Protein AF-A0A383B9K5-F1 (afdb_monomer)

Nearest PDB structures (foldseek):
  9e9r-assembly1_A  TM=3.480E-01  e=5.243E-01  Homo sapiens

Organism: NCBI:txid408172

Sequence (247 aa):
SFDVKDNQYLINDIKFEFNQIKLLSKKIEITNLNKYFLIKGDLKKPESLFNPEVLSVYFRNNFENLGFSNLNFSSDSNFSFKLNKKFKFSDINIKSKINLKKLDYKLNSLKLKSYIPNYNGLFKLNDHKIVLAFNKDQLSFTGKGKFFIDKISDEIDYDISLKDGDYIFKTKIALNNNPLLIKFLIFNKEKNKNSSLELEGLFKKNKSLIFNKILFEEVENKIFLEEVSLNKNFKINHLKNLELDIL

Radius of gyration: 22.12 Å; Cα contacts (8 Å, |Δi|>4): 648; chains: 1; bounding box: 56×29×65 Å

pLDDT: mean 92.39, std 8.11, range [53.34, 98.69]

Foldseek 3Di:
DWDDDDQKIKDAFDWDADPNFTKTWGIWIWGCPPFWIKIKTKIKGPWDFDDQVVVCVVPPNPSPPQQKDRWTKIKIKIWIWIQGPVRDIDFTKMKMWMFTAKIKHFADDPPVCQWFVLAPRIKMWHGKTKIWIDGPNKTKMWIKGWIDRPNWIWIKTKIWIQDPNKIWIKMKIQQQATWTDDVVVRDIRDGRFTKMWIWTWMQHNQRKTWTQWTWIDTPQWIWIWGTWIAHNVRDTPDTDDIDIRGD

Mean predicted aligned error: 5.32 Å

Structure (mmCIF, N/CA/C/O backbone):
data_AF-A0A383B9K5-F1
#
_entry.id   AF-A0A383B9K5-F1
#
loop_
_atom_site.group_PDB
_atom_site.id
_atom_site.type_symbol
_atom_site.label_atom_id
_atom_site.label_alt_id
_atom_site.label_comp_id
_atom_site.label_asym_id
_atom_site.label_entity_id
_atom_site.label_seq_id
_atom_site.pdbx_PDB_ins_code
_atom_site.Cartn_x
_atom_site.Cartn_y
_atom_site.Cartn_z
_atom_site.occupancy
_atom_site.B_iso_or_equiv
_atom_site.auth_seq_id
_atom_site.auth_comp_id
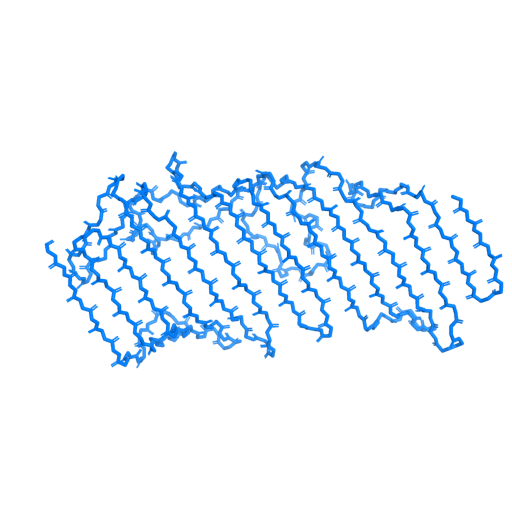_atom_site.auth_asym_id
_atom_site.auth_atom_id
_atom_site.pdbx_PDB_model_num
ATOM 1 N N . SER A 1 1 ? -29.665 0.678 19.883 1.00 78.56 1 SER A N 1
ATOM 2 C CA . SER A 1 1 ? -30.102 0.551 21.290 1.00 78.56 1 SER A CA 1
ATOM 3 C C . SER A 1 1 ? -28.884 0.415 22.190 1.00 78.56 1 SER A C 1
ATOM 5 O O . SER A 1 1 ? -27.791 0.177 21.682 1.00 78.56 1 SER A O 1
ATOM 7 N N . PHE A 1 2 ? -29.055 0.586 23.500 1.00 78.12 2 PHE A N 1
ATOM 8 C CA . PHE A 1 2 ? -28.030 0.276 24.494 1.00 78.12 2 PHE A CA 1
ATOM 9 C C . PHE A 1 2 ? -28.614 -0.719 25.487 1.00 78.12 2 PHE A C 1
ATOM 11 O O . PHE A 1 2 ? -29.642 -0.428 26.094 1.00 78.12 2 PHE A O 1
ATOM 18 N N . ASP A 1 3 ? -27.958 -1.865 25.633 1.00 75.81 3 ASP A N 1
ATOM 19 C CA . ASP A 1 3 ? -28.417 -2.960 26.478 1.00 75.81 3 ASP A CA 1
ATOM 20 C C . ASP A 1 3 ? -27.305 -3.355 27.456 1.00 75.81 3 ASP A C 1
ATOM 22 O O . ASP A 1 3 ? -26.130 -3.449 27.086 1.00 75.81 3 ASP A O 1
ATOM 26 N N . VAL A 1 4 ? -27.678 -3.600 28.711 1.00 77.12 4 VAL A N 1
ATOM 27 C CA . VAL A 1 4 ? -26.761 -4.045 29.767 1.00 77.12 4 VAL A CA 1
ATOM 28 C C . VAL A 1 4 ? -27.238 -5.390 30.292 1.00 77.12 4 VAL A C 1
ATOM 30 O O . VAL A 1 4 ? -28.387 -5.523 30.715 1.00 77.12 4 VAL A O 1
ATOM 33 N N . LYS A 1 5 ? -26.354 -6.388 30.268 1.00 80.06 5 LYS A N 1
ATOM 34 C CA . LYS A 1 5 ? -26.556 -7.688 30.917 1.00 80.06 5 LYS A CA 1
ATOM 35 C C . LYS A 1 5 ? -25.275 -8.075 31.641 1.00 80.06 5 LYS A C 1
ATOM 37 O O . LYS A 1 5 ? -24.239 -8.270 31.010 1.00 80.06 5 LYS A O 1
ATOM 42 N N . ASP A 1 6 ? -25.352 -8.184 32.963 1.00 83.56 6 ASP A N 1
ATOM 43 C CA . ASP A 1 6 ? -24.226 -8.524 33.835 1.00 83.56 6 ASP A CA 1
ATOM 44 C C . ASP A 1 6 ? -22.985 -7.639 33.575 1.00 83.56 6 ASP A C 1
ATOM 46 O O . ASP A 1 6 ? -23.024 -6.419 33.719 1.00 83.56 6 ASP A O 1
ATOM 50 N N . ASN A 1 7 ? -21.877 -8.262 33.160 1.00 87.31 7 ASN A N 1
ATOM 51 C CA . ASN A 1 7 ? -20.599 -7.628 32.834 1.00 87.31 7 ASN A CA 1
ATOM 52 C C . ASN A 1 7 ? -20.469 -7.250 31.346 1.00 87.31 7 ASN A C 1
ATOM 54 O O . ASN A 1 7 ? -19.360 -6.958 30.886 1.00 87.31 7 ASN A O 1
ATOM 58 N N . GLN A 1 8 ? -21.559 -7.296 30.578 1.00 91.00 8 GLN A N 1
ATOM 59 C CA . GLN A 1 8 ? -21.586 -6.997 29.149 1.00 91.00 8 GLN A CA 1
ATOM 60 C C . GLN A 1 8 ? -22.440 -5.764 28.858 1.00 91.00 8 GLN A C 1
ATOM 62 O O . GLN A 1 8 ? -23.588 -5.652 29.287 1.00 91.00 8 GLN A O 1
ATOM 67 N N . TYR A 1 9 ? -21.869 -4.865 28.065 1.00 93.12 9 TYR A N 1
ATOM 68 C CA . TYR A 1 9 ? -22.545 -3.705 27.510 1.00 93.12 9 TYR A CA 1
ATOM 69 C C . TYR A 1 9 ? -22.594 -3.865 26.002 1.00 93.12 9 TYR A C 1
ATOM 71 O O . TYR A 1 9 ? -21.574 -4.141 25.360 1.00 93.12 9 TYR A O 1
ATOM 79 N N . LEU A 1 10 ? -23.782 -3.690 25.446 1.00 93.69 10 LEU A N 1
ATOM 80 C CA . LEU A 1 10 ? -24.037 -3.847 24.032 1.00 93.69 10 LEU A CA 1
ATOM 81 C C . LEU A 1 10 ? -24.575 -2.542 23.460 1.00 93.69 10 LEU A C 1
ATOM 83 O O . LEU A 1 10 ? -25.540 -1.973 23.964 1.00 93.69 10 LEU A O 1
ATOM 87 N N . ILE A 1 11 ? -23.941 -2.080 22.391 1.00 93.88 11 ILE A N 1
ATOM 88 C CA . ILE A 1 11 ? -24.318 -0.882 21.654 1.00 93.88 11 ILE A CA 1
ATOM 89 C C . ILE A 1 11 ? -24.669 -1.324 20.234 1.00 93.88 11 ILE A C 1
ATOM 91 O O . ILE A 1 11 ? -23.796 -1.781 19.498 1.00 93.88 11 ILE A O 1
ATOM 95 N N . ASN A 1 12 ? -25.938 -1.194 19.856 1.00 94.50 12 ASN A N 1
ATOM 96 C CA . ASN A 1 12 ? -26.432 -1.601 18.539 1.00 94.50 12 ASN A CA 1
ATOM 97 C C . ASN A 1 12 ? -26.837 -0.392 17.693 1.00 94.50 12 ASN A C 1
ATOM 99 O O . ASN A 1 12 ? -27.414 0.567 18.220 1.00 94.50 12 ASN A O 1
ATOM 103 N N . ASP A 1 13 ? -26.605 -0.496 16.386 1.00 93.50 13 ASP A N 1
ATOM 104 C CA . ASP A 1 13 ? -27.057 0.435 15.345 1.00 93.50 13 ASP A CA 1
ATOM 105 C C . ASP A 1 13 ? -26.728 1.903 15.640 1.00 93.50 13 ASP A C 1
ATOM 107 O O . ASP A 1 13 ? -27.600 2.779 15.652 1.00 93.50 13 ASP A O 1
ATOM 111 N N . ILE A 1 14 ? -25.447 2.188 15.878 1.00 94.25 14 ILE A N 1
ATOM 112 C CA . ILE A 1 14 ? -24.989 3.557 16.105 1.00 94.25 14 ILE A CA 1
ATOM 113 C C . ILE A 1 14 ? -24.548 4.231 14.816 1.00 94.25 14 ILE A C 1
ATOM 115 O O . ILE A 1 14 ? -23.907 3.649 13.937 1.00 94.25 14 ILE A O 1
ATOM 119 N N . LYS A 1 15 ? -24.859 5.522 14.752 1.00 93.44 15 LYS A N 1
ATOM 120 C CA . LYS A 1 15 ? -24.312 6.460 13.782 1.00 93.44 15 LYS A CA 1
ATOM 121 C C . LYS A 1 15 ? -23.642 7.560 14.574 1.00 93.44 15 LYS A C 1
ATOM 123 O O . LYS A 1 15 ? -24.272 8.143 15.453 1.00 93.44 15 LYS A O 1
ATOM 128 N N . PHE A 1 16 ? -22.385 7.829 14.279 1.00 90.69 16 PHE A N 1
ATOM 129 C CA . PHE A 1 16 ? -21.672 8.917 14.922 1.00 90.69 16 PHE A CA 1
ATOM 130 C C . PHE A 1 16 ? -20.771 9.618 13.922 1.00 90.69 16 PHE A C 1
ATOM 132 O O . PHE A 1 16 ? -20.347 9.048 12.914 1.00 90.69 16 PHE A O 1
ATOM 139 N N . GLU A 1 17 ? -20.511 10.884 14.203 1.00 88.19 17 GLU A N 1
ATOM 140 C CA . GLU A 1 17 ? -19.587 11.699 13.442 1.00 88.19 17 GLU A CA 1
ATOM 141 C C . GLU A 1 17 ? -18.429 12.066 14.360 1.00 88.19 17 GLU A C 1
ATOM 143 O O . GLU A 1 17 ? -18.632 12.629 15.434 1.00 88.19 17 GLU A O 1
ATOM 148 N N . PHE A 1 18 ? -17.215 11.702 13.961 1.00 79.81 18 PHE A N 1
ATOM 149 C CA . PHE A 1 18 ? -16.006 12.032 14.703 1.00 79.81 18 PHE A CA 1
ATOM 150 C C . PHE A 1 18 ? -15.036 12.744 13.770 1.00 79.81 18 PHE A C 1
ATOM 152 O O . PHE A 1 18 ? -14.629 12.173 12.761 1.00 79.81 18 PHE A O 1
ATOM 159 N N . ASN A 1 19 ? -14.695 13.999 14.079 1.00 76.56 19 ASN A N 1
ATOM 160 C CA . ASN A 1 19 ? -13.840 14.850 13.243 1.00 76.56 19 ASN A CA 1
ATOM 161 C C . ASN A 1 19 ? -14.273 14.851 11.764 1.00 76.56 19 ASN A C 1
ATOM 163 O O . ASN A 1 19 ? -13.464 14.606 10.873 1.00 76.56 19 ASN A O 1
ATOM 167 N N . GLN A 1 20 ? -15.572 15.085 11.522 1.00 79.75 20 GLN A N 1
ATOM 168 C CA . GLN A 1 20 ? -16.216 15.097 10.195 1.00 79.75 20 GLN A CA 1
ATOM 169 C C . GLN A 1 20 ? -16.264 13.731 9.480 1.00 79.75 20 GLN A C 1
ATOM 171 O O . GLN A 1 20 ? -16.707 13.626 8.334 1.00 79.75 20 GLN A O 1
ATOM 176 N N . ILE A 1 21 ? -15.842 12.653 10.146 1.00 84.75 21 ILE A N 1
ATOM 177 C CA . ILE A 1 21 ? -15.921 11.290 9.622 1.00 84.75 21 ILE A CA 1
ATOM 178 C C . ILE A 1 21 ? -17.236 10.677 10.081 1.00 84.75 21 ILE A C 1
ATOM 180 O O . ILE A 1 21 ? -17.415 10.373 11.261 1.00 84.75 21 ILE A O 1
ATOM 184 N N . LYS A 1 22 ? -18.144 10.462 9.130 1.00 91.94 22 LYS A N 1
ATOM 185 C CA . LYS A 1 22 ? -19.396 9.741 9.366 1.00 91.94 22 LYS A CA 1
ATOM 186 C C . LYS A 1 22 ? -19.124 8.245 9.435 1.00 91.94 22 LYS A C 1
ATOM 188 O O . LYS A 1 22 ? -18.643 7.647 8.469 1.00 91.94 22 LYS A O 1
ATOM 193 N N . LEU A 1 23 ? -19.458 7.651 10.571 1.00 93.75 23 LEU A N 1
ATOM 194 C CA . LEU A 1 23 ? -19.227 6.248 10.872 1.00 93.75 23 LEU A CA 1
ATOM 195 C C . LEU A 1 23 ? -20.530 5.586 11.311 1.00 93.75 23 LEU A C 1
ATOM 197 O O . LEU A 1 23 ? -21.364 6.174 12.002 1.00 93.75 23 LEU A O 1
ATOM 201 N N . LEU A 1 24 ? -20.700 4.347 10.873 1.00 96.44 24 LEU A N 1
ATOM 202 C CA . LEU A 1 24 ? -21.822 3.487 11.210 1.00 96.44 24 LEU A CA 1
ATOM 203 C C . LEU A 1 24 ? -21.267 2.245 11.900 1.00 96.44 24 LEU A C 1
ATOM 205 O O . LEU A 1 24 ? -20.240 1.722 11.478 1.00 96.44 24 LEU A O 1
ATOM 209 N N . SER A 1 25 ? -21.948 1.747 12.918 1.00 96.75 25 SER A N 1
ATOM 210 C CA . SER A 1 25 ? -21.641 0.448 13.513 1.00 96.75 25 SER A CA 1
ATOM 211 C C . SER A 1 25 ? -22.942 -0.284 13.785 1.00 96.75 25 SER A C 1
ATOM 213 O O . SER A 1 25 ? -23.880 0.298 14.335 1.00 96.75 25 SER A O 1
ATOM 215 N N . LYS A 1 26 ? -23.009 -1.547 13.374 1.00 96.81 26 LYS A N 1
ATOM 216 C CA . LYS A 1 26 ? -24.138 -2.423 13.689 1.00 96.81 26 LYS A CA 1
ATOM 217 C C . LYS A 1 26 ? -24.062 -2.862 15.142 1.00 96.81 26 LYS A C 1
ATOM 219 O O . LYS A 1 26 ? -25.093 -2.921 15.805 1.00 96.81 26 LYS A O 1
ATOM 224 N N . LYS A 1 27 ? -22.857 -3.166 15.629 1.00 96.12 27 LYS A N 1
ATOM 225 C CA . LYS A 1 27 ? -22.641 -3.737 16.952 1.00 96.12 27 LYS A CA 1
ATOM 226 C C . LYS A 1 27 ? -21.283 -3.348 17.532 1.00 96.12 27 LYS A C 1
ATOM 228 O O . LYS A 1 27 ? -20.235 -3.593 16.934 1.00 96.12 27 LYS A O 1
ATOM 233 N N . ILE A 1 28 ? -21.301 -2.856 18.765 1.00 97.06 28 ILE A N 1
ATOM 234 C CA . ILE A 1 28 ? -20.129 -2.768 19.637 1.00 97.06 28 ILE A CA 1
ATOM 235 C C . ILE A 1 28 ? -20.446 -3.496 20.941 1.00 97.06 28 ILE A C 1
ATOM 237 O O . ILE A 1 28 ? -21.405 -3.177 21.641 1.00 97.06 28 ILE A O 1
ATOM 241 N N . GLU A 1 29 ? -19.619 -4.478 21.266 1.00 97.00 29 GLU A N 1
ATOM 242 C CA . GLU A 1 29 ? -19.658 -5.257 22.496 1.00 97.00 29 GLU A CA 1
ATOM 243 C C . GLU A 1 29 ? -18.524 -4.821 23.419 1.00 97.00 29 GLU A C 1
ATOM 245 O O . GLU A 1 29 ? -17.357 -4.767 23.020 1.00 97.00 29 GLU A O 1
ATOM 250 N N . ILE A 1 30 ? -18.858 -4.567 24.679 1.00 96.75 30 ILE A N 1
ATOM 251 C CA . ILE A 1 30 ? -17.906 -4.243 25.736 1.00 96.75 30 ILE A CA 1
ATOM 252 C C . ILE A 1 30 ? -18.093 -5.271 26.847 1.00 96.75 30 ILE A C 1
ATOM 254 O O . ILE A 1 30 ? -19.146 -5.337 27.470 1.00 96.75 30 ILE A O 1
ATOM 258 N N . THR A 1 31 ? -17.071 -6.076 27.120 1.00 96.50 31 THR A N 1
ATOM 259 C CA . THR A 1 31 ? -17.076 -7.048 28.223 1.00 96.50 31 THR A CA 1
ATOM 260 C C . THR A 1 31 ? -16.116 -6.598 29.315 1.00 96.50 31 THR A C 1
ATOM 262 O O . THR A 1 31 ? -14.917 -6.452 29.068 1.00 96.50 31 THR A O 1
ATOM 265 N N . ASN A 1 32 ? -16.614 -6.398 30.532 1.00 93.88 32 ASN A N 1
ATOM 266 C CA . ASN A 1 32 ? -15.789 -6.123 31.704 1.00 93.88 32 ASN A CA 1
ATOM 267 C C . ASN A 1 32 ? -15.194 -7.432 32.250 1.00 93.88 32 ASN A C 1
ATOM 269 O O . ASN A 1 32 ? -15.918 -8.299 32.730 1.00 93.88 32 ASN A O 1
ATOM 273 N N . LEU A 1 33 ? -13.868 -7.570 32.195 1.00 93.12 33 LEU A N 1
ATOM 274 C CA . LEU A 1 33 ? -13.134 -8.751 32.669 1.00 93.12 33 LEU A 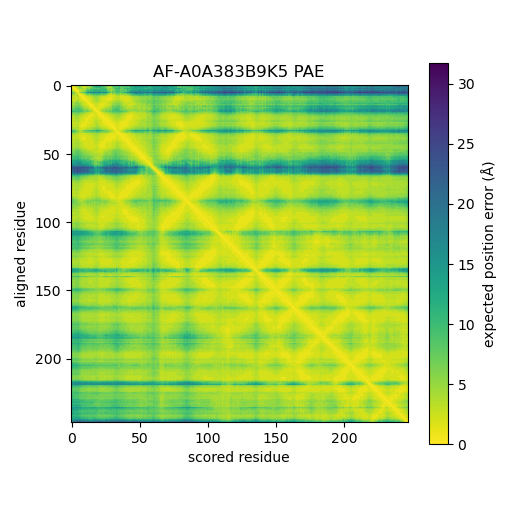CA 1
ATOM 275 C C . LEU A 1 33 ? -12.327 -8.450 33.945 1.00 93.12 33 LEU A C 1
ATOM 277 O O . LEU A 1 33 ? -11.227 -8.976 34.134 1.00 93.12 33 LEU A O 1
ATOM 281 N N . ASN A 1 34 ? -12.847 -7.571 34.810 1.00 87.00 34 ASN A N 1
ATOM 282 C CA . ASN A 1 34 ? -12.277 -7.077 36.075 1.00 87.00 34 ASN A CA 1
ATOM 283 C C . ASN A 1 34 ? -10.962 -6.289 35.964 1.00 87.00 34 ASN A C 1
ATOM 285 O O . ASN A 1 34 ? -10.813 -5.265 36.629 1.00 87.00 34 ASN A O 1
ATOM 289 N N . LYS A 1 35 ? -9.991 -6.743 35.164 1.00 91.69 35 LYS A N 1
ATOM 290 C CA . LYS A 1 35 ? -8.685 -6.088 34.948 1.00 91.69 35 LYS A CA 1
ATOM 291 C C . LYS A 1 35 ? -8.710 -5.101 33.777 1.00 91.69 35 LYS A C 1
ATOM 293 O O . LYS A 1 35 ? -7.975 -4.113 33.788 1.00 91.69 35 LYS A O 1
ATOM 298 N N . TYR A 1 36 ? -9.534 -5.380 32.773 1.00 95.31 36 TYR A N 1
ATOM 299 C CA . TYR A 1 36 ? -9.681 -4.588 31.557 1.00 95.31 36 TYR A CA 1
ATOM 300 C C . TYR A 1 36 ? -11.078 -4.780 30.959 1.00 95.31 36 TYR A C 1
ATOM 302 O O . TYR A 1 36 ? -11.759 -5.763 31.254 1.00 95.31 36 TYR A O 1
ATOM 310 N N . PHE A 1 37 ? -11.466 -3.857 30.089 1.00 96.50 37 PHE A N 1
ATOM 311 C CA . PHE A 1 37 ? -12.602 -3.995 29.191 1.00 96.50 37 PHE A CA 1
ATOM 312 C C . PHE A 1 37 ? -12.120 -4.571 27.865 1.00 96.50 37 PHE A C 1
ATOM 314 O O . PHE A 1 37 ? -11.170 -4.055 27.274 1.00 96.50 37 PHE A O 1
ATOM 321 N N . LEU A 1 38 ? -12.749 -5.647 27.408 1.00 96.94 38 LEU A N 1
ATOM 322 C CA . LEU A 1 38 ? -12.584 -6.153 26.052 1.00 96.94 38 LEU A CA 1
ATOM 323 C C . LEU A 1 38 ? -13.645 -5.501 25.176 1.00 96.94 38 LEU A C 1
ATOM 325 O O . LEU A 1 38 ? -14.833 -5.719 25.401 1.00 96.94 38 LEU A O 1
ATOM 329 N N . ILE A 1 39 ? -13.211 -4.718 24.198 1.00 97.25 39 ILE A N 1
ATOM 330 C CA . ILE A 1 39 ? -14.096 -3.999 23.286 1.00 97.25 39 ILE A CA 1
ATOM 331 C C . ILE A 1 39 ? -13.944 -4.627 21.905 1.00 97.25 39 ILE A C 1
ATOM 333 O O . ILE A 1 39 ? -12.821 -4.813 21.432 1.00 97.25 39 ILE A O 1
ATOM 337 N N . LYS A 1 40 ? -15.061 -4.987 21.276 1.00 97.88 40 LYS A N 1
ATOM 338 C CA . LYS A 1 40 ? -15.131 -5.564 19.929 1.00 97.88 40 LYS A CA 1
ATOM 339 C C . LYS A 1 40 ? -16.270 -4.918 19.165 1.00 97.88 40 LYS A C 1
ATOM 341 O O . LYS A 1 40 ? -17.297 -4.613 19.757 1.00 97.88 40 LYS A O 1
ATOM 346 N N . GLY A 1 41 ? -16.132 -4.768 17.861 1.00 97.50 41 GLY A N 1
ATOM 347 C CA . GLY A 1 41 ? -17.246 -4.301 17.053 1.00 97.50 41 GLY A CA 1
ATOM 348 C C . GLY A 1 41 ? -16.911 -4.172 15.587 1.00 97.50 41 GLY A C 1
ATOM 349 O O . GLY A 1 41 ? -15.797 -4.481 15.149 1.00 97.50 41 GLY A O 1
ATOM 350 N N . ASP A 1 42 ? -17.900 -3.696 14.849 1.00 97.25 42 ASP A N 1
ATOM 351 C CA . ASP A 1 42 ? -17.757 -3.292 13.460 1.00 97.25 42 ASP A CA 1
ATOM 352 C C . ASP A 1 42 ? -17.775 -1.768 13.321 1.00 97.25 42 ASP A C 1
ATOM 354 O O . ASP A 1 42 ? -18.317 -1.042 14.156 1.00 97.25 42 ASP A O 1
ATOM 358 N N . LEU A 1 43 ? -17.152 -1.277 12.260 1.00 96.00 43 LEU A N 1
ATOM 359 C CA . LEU A 1 43 ? -17.123 0.121 11.887 1.00 96.00 43 LEU A CA 1
ATOM 360 C C . LEU A 1 43 ? -17.147 0.231 10.366 1.00 96.00 43 LEU A C 1
ATOM 362 O O . LEU A 1 43 ? -16.201 -0.147 9.669 1.00 96.00 43 LEU A O 1
ATOM 366 N N . LYS A 1 44 ? -18.228 0.802 9.856 1.00 96.94 44 LYS A N 1
ATOM 367 C CA . LYS A 1 44 ? -18.429 1.089 8.447 1.00 96.94 44 LYS A CA 1
ATOM 368 C C . LYS A 1 44 ? -18.299 2.584 8.196 1.00 96.94 44 LYS A C 1
ATOM 370 O O . LYS A 1 44 ? -19.029 3.390 8.773 1.00 96.94 44 LYS A O 1
ATOM 375 N N . LYS A 1 45 ? -17.423 2.944 7.264 1.00 95.38 45 LYS A N 1
ATOM 376 C CA . LYS A 1 45 ? -17.381 4.275 6.660 1.00 95.38 45 LYS A CA 1
ATOM 377 C C . LYS A 1 45 ? -18.095 4.207 5.306 1.00 95.38 45 LYS A C 1
ATOM 379 O O . LYS A 1 45 ? -17.607 3.517 4.406 1.00 95.38 45 LYS A O 1
ATOM 384 N N . PRO A 1 46 ? -19.232 4.898 5.121 1.00 96.19 46 PRO A N 1
ATOM 385 C CA . PRO A 1 46 ? -19.829 5.062 3.801 1.00 96.19 46 PRO A CA 1
ATOM 386 C C . PRO A 1 46 ? -18.857 5.716 2.813 1.00 96.19 46 PRO A C 1
ATOM 388 O O . PRO A 1 46 ? -17.912 6.406 3.212 1.00 96.19 46 PRO A O 1
ATOM 391 N N . GLU A 1 47 ? -19.093 5.505 1.518 1.00 96.56 47 GLU A N 1
ATOM 392 C CA . GLU A 1 47 ? -18.319 6.198 0.492 1.00 96.56 47 GLU A CA 1
ATOM 393 C C . GLU A 1 47 ? -18.494 7.705 0.657 1.00 96.56 47 GLU A C 1
ATOM 395 O O . GLU A 1 47 ? -19.611 8.221 0.697 1.00 96.56 47 GLU A O 1
ATOM 400 N N . SER A 1 48 ? -17.376 8.400 0.810 1.00 94.75 48 SER A N 1
ATOM 401 C CA . SER A 1 48 ? -17.348 9.849 0.890 1.00 94.75 48 SER A CA 1
ATOM 402 C C . SER A 1 48 ? -15.931 10.338 0.654 1.00 94.75 48 SER A C 1
ATOM 404 O O . SER A 1 48 ? -14.960 9.661 1.027 1.00 94.75 48 SER A O 1
ATOM 406 N N . LEU A 1 49 ? -15.832 11.560 0.133 1.00 93.25 49 LEU A N 1
ATOM 407 C CA . LEU A 1 49 ? -14.594 12.319 0.171 1.00 93.25 49 LEU A CA 1
ATOM 408 C C . LEU A 1 49 ? -14.128 12.458 1.628 1.00 93.25 49 LEU A C 1
ATOM 410 O O . LEU A 1 49 ? -14.936 12.617 2.548 1.00 93.25 49 LEU A O 1
ATOM 414 N N . PHE A 1 50 ? -12.825 12.355 1.827 1.00 90.19 50 PHE A N 1
ATOM 415 C CA . PHE A 1 50 ? -12.168 12.432 3.117 1.00 90.19 50 PHE A CA 1
ATOM 416 C C . PHE A 1 50 ? -10.972 13.370 2.992 1.00 90.19 50 PHE A C 1
ATOM 418 O O . PHE A 1 50 ? -10.173 13.219 2.069 1.00 90.19 50 PHE A O 1
ATOM 425 N N . ASN A 1 51 ? -10.849 14.334 3.908 1.00 88.00 51 ASN A N 1
ATOM 426 C CA . ASN A 1 51 ? -9.694 15.224 3.949 1.00 88.00 51 ASN A CA 1
ATOM 427 C C . ASN A 1 51 ? -8.490 14.479 4.566 1.00 88.00 51 ASN A C 1
ATOM 429 O O . ASN A 1 51 ? -8.519 14.202 5.769 1.00 88.00 51 ASN A O 1
ATOM 433 N N . PRO A 1 52 ? -7.422 14.170 3.798 1.00 84.94 52 PRO A N 1
ATOM 434 C CA . PRO A 1 52 ? -6.247 13.474 4.322 1.00 84.94 52 PRO A CA 1
ATOM 435 C C . PRO A 1 52 ? -5.525 14.241 5.432 1.00 84.94 52 PRO A C 1
ATOM 437 O O . PRO A 1 52 ? -4.869 13.615 6.260 1.00 84.94 52 PRO A O 1
ATOM 440 N N . GLU A 1 53 ? -5.672 15.568 5.497 1.00 80.75 53 GLU A N 1
ATOM 441 C CA . GLU A 1 53 ? -5.082 16.394 6.557 1.00 80.75 53 GLU A CA 1
ATOM 442 C C . GLU A 1 53 ? -5.592 15.995 7.943 1.00 80.75 53 GLU A C 1
ATOM 444 O O . GLU A 1 53 ? -4.846 16.091 8.914 1.00 80.75 53 GLU A O 1
ATOM 449 N N . VAL A 1 54 ? -6.809 15.448 8.047 1.00 81.25 54 VAL A N 1
ATOM 450 C CA . VAL A 1 54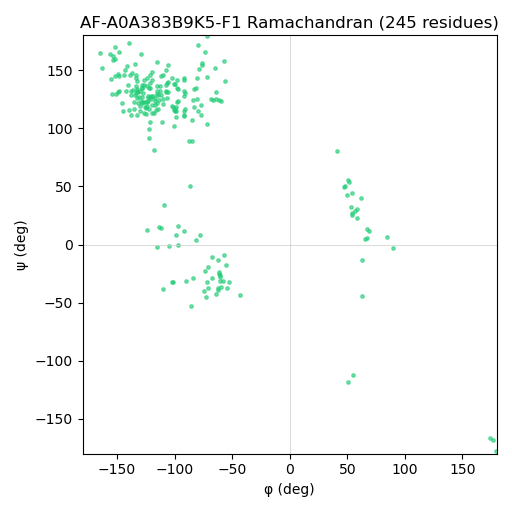 ? -7.365 14.945 9.314 1.00 81.25 54 VAL A CA 1
ATOM 451 C C . VAL A 1 54 ? -6.509 13.803 9.891 1.00 81.25 54 VAL A C 1
ATOM 453 O O . VAL A 1 54 ? -6.472 13.616 11.106 1.00 81.25 54 VAL A O 1
ATOM 456 N N . LEU A 1 55 ? -5.754 13.069 9.060 1.00 77.75 55 LEU A N 1
ATOM 457 C CA . LEU A 1 55 ? -4.832 12.021 9.523 1.00 77.75 55 LEU A CA 1
ATOM 458 C C . LEU A 1 55 ? -3.641 12.585 10.311 1.00 77.75 55 LEU A C 1
ATOM 460 O O . LEU A 1 55 ? -3.132 11.907 11.204 1.00 77.75 55 LEU A O 1
ATOM 464 N N . SER A 1 56 ? -3.217 13.821 10.032 1.00 73.19 56 SER A N 1
ATOM 465 C CA . SER A 1 56 ? -2.089 14.459 10.730 1.00 73.19 56 SER A CA 1
ATOM 466 C C . SER A 1 56 ? -2.326 14.570 12.242 1.00 73.19 56 SER A C 1
ATOM 468 O O . SER A 1 56 ? -1.413 14.315 13.030 1.00 73.19 56 SER A O 1
ATOM 470 N N . VAL A 1 57 ? -3.578 14.827 12.643 1.00 72.50 57 VAL A N 1
ATOM 471 C CA . VAL A 1 57 ? -4.009 14.934 14.045 1.00 72.50 57 VAL A CA 1
ATOM 472 C C . VAL A 1 57 ? -3.792 13.618 14.798 1.00 72.50 57 VAL A C 1
ATOM 474 O O . VAL A 1 57 ? -3.392 13.625 15.962 1.00 72.50 57 VAL A O 1
ATOM 477 N N . TYR A 1 58 ? -4.017 12.477 14.141 1.00 68.38 58 TYR A N 1
ATOM 478 C CA . TYR A 1 58 ? -3.925 11.164 14.787 1.00 68.38 58 TYR A CA 1
ATOM 479 C C . TYR A 1 58 ? -2.508 10.608 14.841 1.00 68.38 58 TYR A C 1
ATOM 481 O O . TYR A 1 58 ? -2.182 9.856 15.760 1.00 68.38 58 TYR A O 1
ATOM 489 N N . PHE A 1 59 ? -1.662 10.971 13.879 1.00 67.25 59 PHE A N 1
ATOM 490 C CA . PHE A 1 59 ? -0.355 10.342 13.713 1.00 67.25 59 PHE A CA 1
ATOM 491 C C . PHE A 1 59 ? 0.840 11.265 13.991 1.00 67.25 59 PHE A C 1
ATOM 493 O O . PHE A 1 59 ? 1.960 10.893 13.642 1.00 67.25 59 PHE A O 1
ATOM 500 N N . ARG A 1 60 ? 0.617 12.425 14.635 1.00 58.91 60 ARG A N 1
ATOM 501 C CA . ARG A 1 60 ? 1.64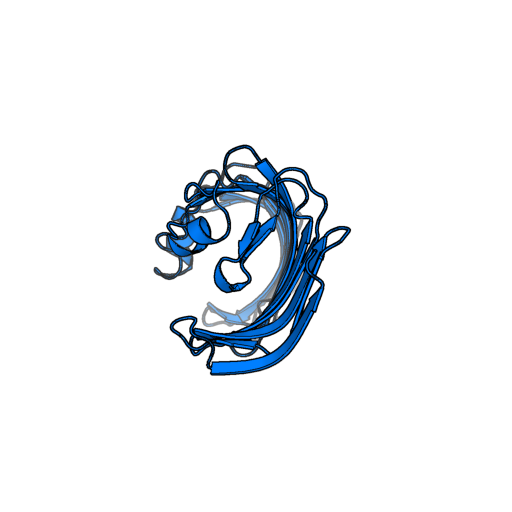3 13.388 15.098 1.00 58.91 60 ARG A CA 1
ATOM 502 C C . ARG A 1 60 ? 2.776 13.585 14.078 1.00 58.91 60 ARG A C 1
ATOM 504 O O . ARG A 1 60 ? 3.840 12.983 14.200 1.00 58.91 60 ARG A O 1
ATOM 511 N N . ASN A 1 61 ? 2.526 14.417 13.069 1.00 53.34 61 ASN A N 1
ATOM 512 C CA . ASN A 1 61 ? 3.465 14.910 12.045 1.00 53.34 61 ASN A CA 1
ATOM 513 C C . ASN A 1 61 ? 4.093 13.855 11.107 1.00 53.34 61 ASN A C 1
ATOM 515 O O . ASN A 1 61 ? 4.587 14.217 10.044 1.00 53.34 61 ASN A O 1
ATOM 519 N N . ASN A 1 62 ? 3.998 12.551 11.395 1.00 53.88 62 ASN A N 1
ATOM 520 C CA . ASN A 1 62 ? 4.497 11.486 10.505 1.00 53.88 62 ASN A CA 1
ATOM 521 C C . ASN A 1 62 ? 3.714 11.364 9.183 1.00 53.88 62 ASN A C 1
ATOM 523 O O . ASN A 1 62 ? 4.130 10.640 8.281 1.00 53.88 62 ASN A O 1
ATOM 527 N N . PHE A 1 63 ? 2.573 12.050 9.086 1.00 58.00 63 PHE A N 1
ATOM 528 C CA . PHE A 1 63 ? 1.687 12.079 7.921 1.00 58.00 63 PHE A CA 1
ATOM 529 C C . PHE A 1 63 ? 1.437 13.515 7.423 1.00 58.00 63 PHE A C 1
ATOM 531 O O . PHE A 1 63 ? 0.544 13.737 6.605 1.00 58.00 63 PHE A O 1
ATOM 538 N N . GLU A 1 64 ? 2.203 14.508 7.889 1.00 55.91 64 GLU A N 1
ATOM 539 C CA . GLU A 1 64 ? 2.214 15.812 7.222 1.00 55.91 64 GLU A CA 1
ATOM 540 C C . GLU A 1 64 ? 2.781 15.633 5.807 1.00 55.91 64 GLU A C 1
ATOM 542 O O . GLU A 1 64 ? 3.815 14.997 5.609 1.00 55.91 64 GLU A O 1
ATOM 547 N N . ASN A 1 65 ? 2.090 16.186 4.808 1.00 65.50 65 ASN A N 1
ATOM 548 C CA . ASN A 1 65 ? 2.531 16.189 3.411 1.00 65.50 65 ASN A CA 1
ATOM 549 C C . ASN A 1 65 ? 2.692 14.806 2.748 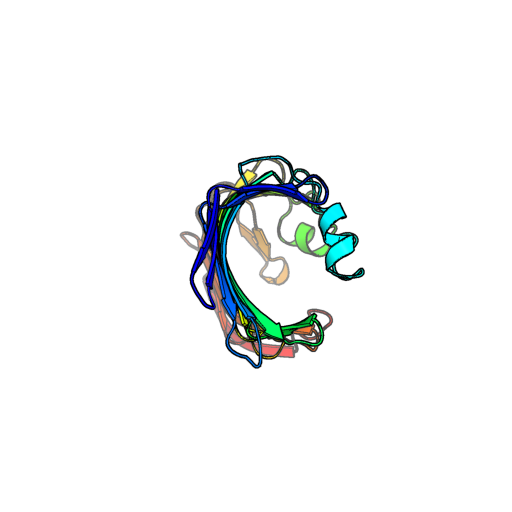1.00 65.50 65 ASN A C 1
ATOM 551 O O . ASN A 1 65 ? 3.573 14.6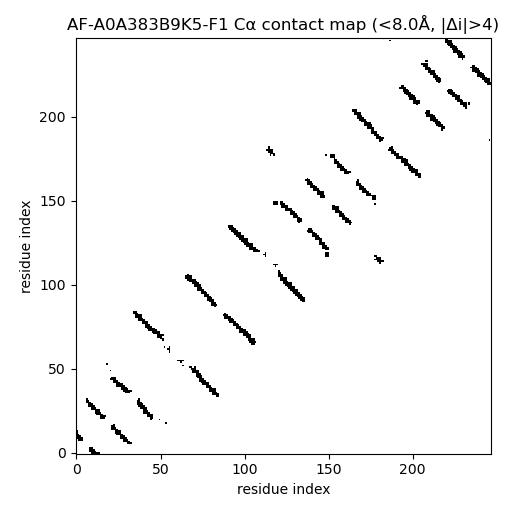27 1.909 1.00 65.50 65 ASN A O 1
ATOM 555 N N . LEU A 1 66 ? 1.784 13.852 3.004 1.00 77.56 66 LEU A N 1
ATOM 556 C CA . LEU A 1 66 ? 1.701 12.593 2.230 1.00 77.56 66 LEU A CA 1
ATOM 557 C C . LEU A 1 66 ? 1.498 12.795 0.718 1.00 77.56 66 LEU A C 1
ATOM 559 O O . LEU A 1 66 ? 1.494 11.827 -0.031 1.00 77.56 66 LEU A O 1
ATOM 563 N N . GLY A 1 67 ? 1.232 14.022 0.263 1.00 87.88 67 GLY A N 1
ATOM 564 C CA . GLY A 1 67 ? 0.883 14.311 -1.125 1.00 87.88 67 GLY A CA 1
ATOM 565 C C . GLY A 1 67 ? -0.490 13.771 -1.531 1.00 87.88 67 GLY A C 1
ATOM 566 O O . GLY A 1 67 ? -0.796 13.744 -2.718 1.00 87.88 67 GLY A O 1
ATOM 567 N N . PHE A 1 68 ? -1.309 13.323 -0.577 1.00 91.44 68 PHE A N 1
ATOM 568 C CA . PHE A 1 68 ? -2.644 12.794 -0.834 1.00 91.44 68 PHE A CA 1
ATOM 569 C C . PHE A 1 68 ? -3.664 13.917 -0.985 1.00 91.44 68 PHE A C 1
ATOM 571 O O . PHE A 1 68 ? -3.727 14.839 -0.178 1.00 91.44 68 PHE A O 1
ATOM 578 N N . SER A 1 69 ? -4.504 13.799 -2.003 1.00 93.00 69 SER A N 1
ATOM 579 C CA . SER A 1 69 ? -5.653 14.665 -2.251 1.00 93.00 69 SER A CA 1
ATOM 580 C C . SER A 1 69 ? -6.761 13.861 -2.930 1.00 93.00 69 SER A C 1
ATOM 582 O O . SER A 1 69 ? -6.528 12.745 -3.391 1.00 93.00 69 SER A O 1
ATOM 584 N N . ASN A 1 70 ? -7.987 14.389 -2.967 1.00 95.00 70 ASN A N 1
ATOM 585 C CA . ASN A 1 70 ? -9.130 13.714 -3.599 1.00 95.00 70 ASN A CA 1
ATOM 586 C C . ASN A 1 70 ? -9.374 12.273 -3.098 1.00 95.00 70 ASN A C 1
ATOM 588 O O . ASN A 1 70 ? -9.833 11.424 -3.861 1.00 95.00 70 ASN A O 1
ATOM 592 N N . LEU A 1 71 ? -9.063 12.001 -1.823 1.00 94.88 71 LEU A N 1
ATOM 593 C CA . LEU A 1 71 ? -9.221 10.692 -1.196 1.00 94.88 71 LEU A CA 1
ATOM 594 C C . LEU A 1 71 ? -10.710 10.392 -0.977 1.00 94.88 71 LEU A C 1
ATOM 596 O O . LEU A 1 71 ? -11.335 10.924 -0.064 1.00 94.88 71 LEU A O 1
ATOM 600 N N . ASN A 1 72 ? -11.281 9.535 -1.817 1.00 96.88 72 ASN A N 1
ATOM 601 C CA . ASN A 1 72 ? -12.653 9.052 -1.709 1.00 96.88 72 ASN A CA 1
ATOM 602 C C . ASN A 1 72 ? -12.648 7.530 -1.551 1.00 96.88 72 ASN A C 1
ATOM 604 O O . ASN A 1 72 ? -12.165 6.807 -2.424 1.00 96.88 72 ASN A O 1
ATOM 608 N N . PHE A 1 73 ? -13.194 7.043 -0.441 1.00 97.50 73 PHE A N 1
ATOM 609 C CA . PHE A 1 73 ? -13.250 5.616 -0.146 1.00 97.50 73 PHE A CA 1
ATOM 610 C C . PHE A 1 73 ? -14.445 5.261 0.733 1.00 97.50 73 PHE A C 1
ATOM 612 O O . PHE A 1 73 ? -14.971 6.104 1.459 1.00 97.50 73 PHE A O 1
ATOM 619 N N . SER A 1 74 ? -14.824 3.990 0.721 1.00 97.94 74 SER A N 1
ATOM 620 C CA . SER A 1 74 ? -15.653 3.367 1.758 1.00 97.94 74 SER A CA 1
ATOM 621 C C . SER A 1 74 ? -14.848 2.296 2.482 1.00 97.94 74 SER A C 1
ATOM 623 O O . SER A 1 74 ? -13.875 1.770 1.934 1.00 97.94 74 SER A O 1
ATOM 625 N N . SER A 1 75 ? -15.241 1.961 3.706 1.00 97.56 75 SER A N 1
ATOM 626 C CA . SER A 1 75 ? -14.643 0.845 4.431 1.00 97.56 75 SER A CA 1
ATOM 627 C C . SER A 1 75 ? -15.661 0.076 5.258 1.00 97.56 75 SER A C 1
ATOM 629 O O . SER A 1 75 ? -16.647 0.634 5.738 1.00 97.56 75 SER A O 1
ATOM 631 N N . ASP A 1 76 ? -15.397 -1.213 5.421 1.00 98.25 76 ASP A N 1
ATOM 632 C CA . ASP A 1 76 ? -16.085 -2.119 6.334 1.00 98.25 76 ASP A CA 1
ATOM 633 C C . ASP A 1 76 ? -15.015 -2.787 7.198 1.00 98.25 76 ASP A C 1
ATOM 635 O O . ASP A 1 76 ? -14.131 -3.479 6.681 1.00 98.25 76 ASP A O 1
ATOM 639 N N . SER A 1 77 ? -15.023 -2.485 8.492 1.00 97.88 77 SER A N 1
ATOM 640 C CA . SER A 1 77 ? -13.933 -2.822 9.400 1.00 97.88 77 SER A CA 1
ATOM 641 C C . SER A 1 77 ? -14.453 -3.544 10.624 1.00 97.88 77 SER A C 1
ATOM 643 O O . SER A 1 77 ? -15.413 -3.104 11.233 1.00 97.88 77 SER A O 1
ATOM 645 N N . ASN A 1 78 ? -13.755 -4.589 11.042 1.00 98.06 78 ASN A N 1
ATOM 646 C CA . ASN A 1 78 ? -13.920 -5.186 12.357 1.00 98.06 78 ASN A CA 1
ATOM 647 C C . ASN A 1 78 ? -12.732 -4.790 13.221 1.00 98.06 78 ASN A C 1
ATOM 649 O O . ASN A 1 78 ? -11.588 -4.800 12.754 1.00 98.06 78 ASN A O 1
ATOM 653 N N . PHE A 1 79 ? -12.992 -4.481 14.481 1.00 97.12 79 PHE A N 1
ATOM 654 C CA . PHE A 1 79 ? -11.955 -4.124 15.432 1.00 97.12 79 PHE A CA 1
ATOM 655 C C . PHE A 1 79 ? -12.142 -4.846 16.761 1.00 97.12 79 PHE A C 1
ATOM 657 O O . PHE A 1 79 ? -13.246 -5.229 17.154 1.00 97.12 79 PHE A O 1
ATOM 664 N N . SER A 1 80 ? -11.037 -5.006 17.477 1.00 97.44 80 SER A N 1
ATOM 665 C CA . SER A 1 80 ? -11.044 -5.360 18.886 1.00 97.44 80 SER A CA 1
ATOM 666 C C . SER A 1 80 ? -9.838 -4.779 19.599 1.00 97.44 80 SER A C 1
ATOM 668 O O . SER A 1 80 ? -8.757 -4.724 19.018 1.00 97.44 80 SER A O 1
ATOM 670 N N . PHE A 1 81 ? -9.993 -4.406 20.861 1.00 96.94 81 PHE A N 1
ATOM 671 C CA . PHE A 1 81 ? -8.885 -3.986 21.712 1.00 96.94 81 PHE A CA 1
ATOM 672 C C . PHE A 1 81 ? -9.230 -4.182 23.188 1.00 96.94 81 PHE A C 1
ATOM 674 O O . PHE A 1 81 ? -10.394 -4.345 23.567 1.00 96.94 81 PHE A O 1
ATOM 681 N N . LYS A 1 82 ? -8.204 -4.159 24.036 1.00 96.56 82 LYS A N 1
ATOM 682 C CA . LYS A 1 82 ? -8.353 -4.115 25.490 1.00 96.56 82 LYS A CA 1
ATOM 683 C C . LYS A 1 82 ? -8.143 -2.693 25.987 1.00 96.56 82 LYS A C 1
ATOM 685 O O . LYS A 1 82 ? -7.208 -2.023 25.557 1.00 96.56 82 LYS A O 1
ATOM 690 N N . LEU A 1 83 ? -8.977 -2.263 26.925 1.00 96.69 83 LEU A N 1
ATOM 691 C CA . LEU A 1 83 ? -8.843 -0.997 27.640 1.00 96.69 83 LEU A CA 1
ATOM 692 C C . LEU A 1 83 ? -8.685 -1.285 29.132 1.00 96.69 83 LEU A C 1
ATOM 694 O O . LEU A 1 83 ? -9.600 -1.801 29.773 1.00 96.69 83 LEU A O 1
ATOM 698 N N . ASN A 1 84 ? -7.520 -0.991 29.703 1.00 94.88 84 ASN A N 1
ATOM 699 C CA . ASN A 1 84 ? -7.306 -1.198 31.138 1.00 94.88 84 ASN A CA 1
ATOM 700 C C . ASN A 1 84 ? -7.914 -0.062 31.986 1.00 94.88 84 ASN A C 1
ATOM 702 O O . ASN A 1 84 ? -8.298 0.985 31.469 1.00 94.88 84 ASN A O 1
ATOM 706 N N . LYS A 1 85 ? -7.937 -0.229 33.316 1.00 90.19 85 LYS A N 1
ATOM 707 C CA . LYS A 1 85 ? -8.455 0.791 34.257 1.00 90.19 85 LYS A CA 1
ATOM 708 C C . LYS A 1 85 ? -7.697 2.128 34.255 1.00 90.19 85 LYS A C 1
ATOM 710 O O . LYS A 1 85 ? -8.183 3.096 34.819 1.00 90.19 85 LYS A O 1
ATOM 715 N N . LYS A 1 86 ? -6.506 2.184 33.648 1.00 94.56 86 LYS A N 1
ATOM 716 C CA . LYS A 1 86 ? -5.711 3.410 33.455 1.00 94.56 86 LYS A CA 1
ATOM 717 C C . LYS A 1 86 ? -5.926 4.017 32.059 1.00 94.56 86 LYS A C 1
ATOM 719 O O . LYS A 1 86 ? -5.091 4.798 31.614 1.00 94.56 86 LYS A O 1
ATOM 724 N N . PHE A 1 87 ? -6.983 3.606 31.353 1.00 90.31 87 PHE A N 1
ATOM 725 C CA . PHE A 1 87 ? -7.328 4.032 29.994 1.00 90.31 87 PHE A CA 1
ATOM 726 C C . PHE A 1 87 ? -6.224 3.800 28.948 1.00 90.31 87 PHE A C 1
ATOM 728 O O . PHE A 1 87 ? -6.137 4.513 27.952 1.00 90.31 87 PHE A O 1
ATOM 735 N N . LYS A 1 88 ? -5.372 2.786 29.152 1.00 92.81 88 LYS A N 1
ATOM 736 C CA . LYS A 1 88 ? -4.389 2.370 28.144 1.00 92.81 88 LYS A CA 1
ATOM 737 C C . LYS A 1 88 ? -4.969 1.273 27.260 1.00 92.81 88 LYS A C 1
ATOM 739 O O . LYS A 1 88 ? -5.502 0.285 27.774 1.00 92.81 88 LYS A O 1
ATOM 744 N N . PHE A 1 89 ? -4.807 1.454 25.954 1.00 91.69 89 PHE A N 1
ATOM 745 C CA . PHE A 1 89 ? -5.159 0.483 24.924 1.00 91.69 89 PHE A CA 1
ATOM 746 C C . PHE A 1 89 ? -4.069 -0.588 24.792 1.00 91.69 89 PHE A C 1
ATOM 748 O O . PHE A 1 89 ? -2.881 -0.282 24.897 1.00 91.69 89 PHE A O 1
ATOM 755 N N . SER A 1 90 ? -4.461 -1.836 24.544 1.00 93.06 90 SER A N 1
ATOM 756 C CA . SER A 1 90 ? -3.554 -2.932 24.181 1.00 93.06 90 SER A CA 1
ATOM 757 C C . SER A 1 90 ? -4.270 -3.967 23.314 1.00 93.06 90 SER A C 1
ATOM 759 O O . SER A 1 90 ? -5.495 -3.928 23.185 1.00 93.06 90 SER A O 1
ATOM 761 N N . ASP A 1 91 ? -3.516 -4.907 22.735 1.00 93.44 91 ASP A N 1
ATOM 762 C CA . ASP A 1 91 ? -4.045 -5.990 21.889 1.00 93.44 91 ASP A CA 1
ATOM 763 C C . ASP A 1 91 ? -4.991 -5.481 20.788 1.00 93.44 91 ASP A C 1
ATOM 765 O O . ASP A 1 91 ? -6.061 -6.046 20.548 1.00 93.44 91 ASP A O 1
ATOM 769 N N . ILE A 1 92 ? -4.608 -4.368 20.154 1.00 94.00 92 ILE A N 1
ATOM 770 C CA . ILE A 1 92 ? -5.376 -3.757 19.073 1.00 94.00 92 ILE A CA 1
ATOM 771 C C . ILE A 1 92 ? -5.320 -4.693 17.867 1.00 94.00 92 ILE A C 1
ATOM 773 O O . ILE A 1 92 ? -4.246 -5.065 17.392 1.00 94.00 92 ILE A O 1
ATOM 777 N N . ASN A 1 93 ? -6.494 -5.052 17.372 1.00 96.38 93 ASN A N 1
ATOM 778 C CA . ASN A 1 93 ? -6.679 -5.837 16.169 1.00 96.38 93 ASN A CA 1
ATOM 779 C C . ASN A 1 93 ? -7.705 -5.134 15.282 1.00 96.38 93 ASN A C 1
ATOM 781 O O . ASN A 1 93 ? -8.801 -4.817 15.740 1.00 96.38 93 ASN A O 1
ATOM 785 N N . ILE A 1 94 ? -7.351 -4.886 14.028 1.00 96.69 94 ILE A N 1
ATOM 786 C CA . ILE A 1 94 ? -8.206 -4.238 13.034 1.00 96.69 94 ILE A CA 1
ATOM 787 C C . ILE A 1 94 ? -8.129 -5.066 11.761 1.00 96.69 94 ILE A C 1
ATOM 789 O O . ILE A 1 94 ? -7.043 -5.406 11.303 1.00 96.69 94 ILE A O 1
ATOM 793 N N . LYS A 1 95 ? -9.277 -5.367 11.166 1.00 98.00 95 LYS A N 1
ATOM 794 C CA . LYS A 1 95 ? -9.378 -5.921 9.815 1.00 98.00 95 LYS A CA 1
ATOM 795 C C . LYS A 1 95 ? -10.334 -5.050 9.030 1.00 98.00 95 LYS A C 1
ATOM 797 O O . LYS A 1 95 ? -11.474 -4.902 9.450 1.00 98.00 95 LYS A O 1
ATOM 802 N N . SER A 1 96 ? -9.893 -4.486 7.917 1.00 98.19 96 SER A N 1
ATOM 803 C CA . SER A 1 96 ? -10.694 -3.571 7.109 1.00 98.19 96 SER A CA 1
ATOM 804 C C . SER A 1 96 ? -10.705 -4.001 5.652 1.00 98.19 96 SER A C 1
ATOM 806 O O . SER A 1 96 ? -9.665 -4.335 5.087 1.00 98.19 96 SER A O 1
ATOM 808 N N . LYS A 1 97 ? -11.886 -3.984 5.041 1.00 98.62 97 LYS A N 1
ATOM 809 C CA . LYS A 1 97 ? -12.066 -4.017 3.591 1.00 98.62 97 LYS A CA 1
ATOM 810 C C . LYS A 1 97 ? -12.339 -2.591 3.144 1.00 98.62 97 LYS A C 1
ATOM 812 O O . LYS A 1 97 ? -13.348 -2.010 3.538 1.00 98.62 97 LYS A O 1
ATOM 817 N N . ILE A 1 98 ? -11.449 -2.029 2.343 1.00 98.56 98 ILE A N 1
ATOM 818 C CA . ILE A 1 98 ? -11.510 -0.646 1.879 1.00 98.56 98 ILE A CA 1
ATOM 819 C C . ILE A 1 98 ? -11.743 -0.671 0.370 1.00 98.56 98 ILE A C 1
ATOM 821 O O . ILE A 1 98 ? -10.972 -1.279 -0.371 1.00 98.56 98 ILE A O 1
ATOM 825 N N . ASN A 1 99 ? -12.796 0.002 -0.088 1.00 98.56 99 ASN A N 1
ATOM 826 C CA . ASN A 1 99 ? -12.980 0.297 -1.506 1.00 98.56 99 ASN A CA 1
ATOM 827 C C . ASN A 1 99 ? -12.550 1.743 -1.728 1.00 98.56 99 ASN A C 1
ATOM 829 O O . ASN A 1 99 ? -13.282 2.675 -1.383 1.00 98.56 99 ASN A O 1
ATOM 833 N N . LEU A 1 100 ? -11.352 1.924 -2.266 1.00 98.38 100 LEU A N 1
ATOM 834 C CA . LEU A 1 100 ? -10.811 3.223 -2.627 1.00 98.38 100 LEU A CA 1
ATOM 835 C C . LEU A 1 100 ? -11.312 3.581 -4.023 1.00 98.38 100 LEU A C 1
ATOM 837 O O . LEU A 1 100 ? -10.869 3.016 -5.022 1.00 98.38 100 LEU A O 1
ATOM 841 N N . LYS A 1 101 ? -12.241 4.533 -4.091 1.00 98.38 101 LYS A N 1
ATOM 842 C CA . LYS A 1 101 ? -12.788 5.000 -5.361 1.00 98.38 101 LYS A CA 1
ATOM 843 C C . LYS A 1 101 ? -11.770 5.849 -6.111 1.00 98.38 101 LYS A C 1
ATOM 845 O O . LYS A 1 101 ? -11.598 5.674 -7.315 1.00 98.38 101 LYS A O 1
ATOM 850 N N . LYS A 1 102 ? -11.113 6.761 -5.392 1.00 97.88 102 LYS A N 1
ATOM 851 C CA . LYS A 1 102 ? -10.145 7.703 -5.952 1.00 97.88 102 LYS A CA 1
ATOM 852 C C . LYS A 1 102 ? -9.147 8.175 -4.896 1.00 97.88 102 LYS A C 1
ATOM 854 O O . LYS A 1 102 ? -9.534 8.420 -3.755 1.00 97.88 102 LYS A O 1
ATOM 859 N N . LEU A 1 103 ? -7.892 8.346 -5.295 1.00 97.06 103 LEU A N 1
ATOM 860 C CA . LEU A 1 103 ? -6.854 9.076 -4.569 1.00 97.06 103 LEU A CA 1
ATOM 861 C C . LEU A 1 103 ? -5.880 9.693 -5.572 1.00 97.06 103 LEU A C 1
ATOM 863 O O . LEU A 1 103 ? -5.351 8.999 -6.433 1.00 97.06 103 LEU A O 1
ATOM 867 N N . ASP A 1 104 ? -5.590 10.974 -5.411 1.00 96.31 104 ASP A N 1
ATOM 868 C CA . ASP A 1 104 ? -4.535 11.665 -6.140 1.00 96.31 104 ASP A CA 1
ATOM 869 C C . ASP A 1 104 ? -3.293 11.736 -5.234 1.00 96.31 104 ASP A C 1
ATOM 871 O O . ASP A 1 104 ? -3.338 12.325 -4.152 1.00 96.31 104 ASP A O 1
ATOM 875 N N . TYR A 1 105 ? -2.191 11.117 -5.664 1.00 94.88 105 TYR A N 1
ATOM 876 C CA . TYR A 1 105 ? -0.916 11.069 -4.949 1.00 94.88 105 TYR A CA 1
ATOM 877 C C . TYR A 1 105 ? 0.152 11.882 -5.680 1.00 94.88 105 TYR A C 1
ATOM 879 O O . TYR A 1 105 ? 0.692 11.478 -6.715 1.00 94.88 105 TYR A O 1
ATOM 887 N N . LYS A 1 106 ? 0.464 13.048 -5.120 1.00 93.38 106 LYS A N 1
ATOM 888 C CA . LYS A 1 106 ? 1.526 13.930 -5.585 1.00 93.38 106 LYS A CA 1
ATOM 889 C C . LYS A 1 106 ? 2.866 13.468 -5.024 1.00 93.38 106 LYS A C 1
ATOM 891 O O . LYS A 1 106 ? 3.093 13.508 -3.817 1.00 93.38 106 LYS A O 1
ATOM 896 N N . LEU A 1 107 ? 3.775 13.100 -5.916 1.00 90.38 107 LEU A N 1
ATOM 897 C CA . LEU A 1 107 ? 5.139 12.718 -5.583 1.00 90.38 107 LEU A CA 1
ATOM 898 C C . LEU A 1 107 ? 6.083 13.450 -6.539 1.00 90.38 107 LEU A C 1
ATOM 900 O O . LEU A 1 107 ? 6.126 13.186 -7.730 1.00 90.38 107 LEU A O 1
ATOM 904 N N . ASN A 1 108 ? 6.866 14.401 -6.047 1.00 81.88 108 ASN A N 1
ATOM 905 C CA . ASN A 1 108 ? 7.810 15.112 -6.908 1.00 81.88 108 ASN A CA 1
ATOM 906 C C . ASN A 1 108 ? 9.136 14.341 -6.972 1.00 81.88 108 ASN A C 1
ATOM 908 O O . ASN A 1 108 ? 10.034 14.575 -6.168 1.00 81.88 108 ASN A O 1
ATOM 912 N N . SER A 1 109 ? 9.263 13.415 -7.928 1.00 84.50 109 SER A N 1
ATOM 913 C CA . SER A 1 109 ? 10.494 12.640 -8.148 1.00 84.50 109 SER A CA 1
ATOM 914 C C . SER A 1 109 ? 11.046 12.818 -9.562 1.00 84.50 109 SER A C 1
ATOM 916 O O . SER A 1 109 ? 10.553 12.228 -10.524 1.00 84.50 109 SER A O 1
ATOM 918 N N . LEU A 1 110 ? 12.138 13.584 -9.685 1.00 83.00 110 LEU A N 1
ATOM 919 C CA . LEU A 1 110 ? 12.883 13.717 -10.946 1.00 83.00 110 LEU A CA 1
ATOM 920 C C . LEU A 1 110 ? 13.435 12.369 -11.434 1.00 83.00 110 LEU A C 1
ATOM 922 O O . LEU A 1 110 ? 13.502 12.129 -12.638 1.00 83.00 110 LEU A O 1
ATOM 926 N N . LYS A 1 111 ? 13.778 11.464 -10.504 1.00 85.31 111 LYS A N 1
ATOM 927 C CA . LYS A 1 111 ? 14.244 10.112 -10.834 1.00 85.31 111 LYS A CA 1
ATOM 928 C C . LYS A 1 111 ? 13.155 9.303 -11.538 1.00 85.31 111 LYS A C 1
ATOM 930 O O . LYS A 1 111 ? 13.452 8.671 -12.542 1.00 85.31 111 LYS A O 1
ATOM 935 N N . LEU A 1 112 ? 11.899 9.367 -11.085 1.00 89.38 112 LEU A N 1
ATOM 936 C CA . LEU A 1 112 ? 10.801 8.646 -11.745 1.00 89.38 112 LEU A CA 1
ATOM 937 C C . LEU A 1 112 ? 10.584 9.122 -13.181 1.00 89.38 112 LEU A C 1
ATOM 939 O O . LEU A 1 112 ? 10.413 8.292 -14.065 1.00 89.38 112 LEU A O 1
ATOM 943 N N . LYS A 1 113 ? 10.704 10.430 -13.445 1.00 90.44 113 LYS A N 1
ATOM 944 C CA . LYS A 1 113 ? 10.606 10.979 -14.809 1.00 90.44 113 LYS A CA 1
ATOM 945 C C . LYS A 1 113 ? 11.680 10.434 -15.758 1.00 90.44 113 LYS A C 1
ATOM 947 O O . LYS A 1 113 ? 11.459 10.378 -16.962 1.00 90.44 113 LYS A O 1
ATOM 952 N N . SER A 1 114 ? 12.835 10.018 -15.229 1.00 90.81 114 SER A N 1
ATOM 953 C CA . SER A 1 114 ? 13.893 9.401 -16.040 1.00 90.81 114 SER A CA 1
ATOM 954 C C . SER A 1 114 ? 13.582 7.967 -16.478 1.00 90.81 11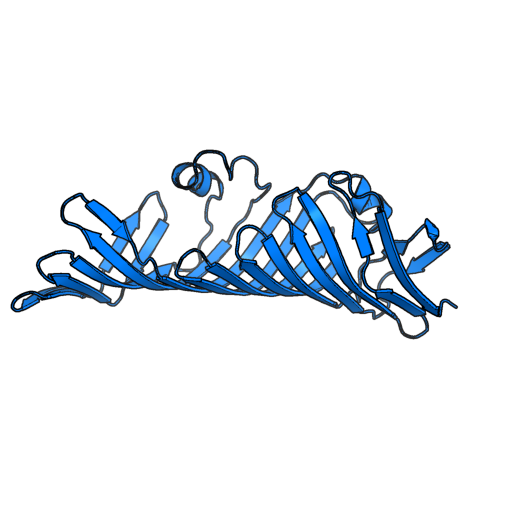4 SER A C 1
ATOM 956 O O . SER A 1 114 ? 14.136 7.543 -17.489 1.00 90.81 114 SER A O 1
ATOM 958 N N . TYR A 1 115 ? 12.690 7.271 -15.760 1.00 92.75 115 TYR A N 1
ATOM 959 C CA . TYR A 1 115 ? 12.232 5.919 -16.094 1.00 92.75 115 TYR A CA 1
ATOM 960 C C . TYR A 1 115 ? 10.860 5.903 -16.770 1.00 92.75 115 TYR A C 1
ATOM 962 O O . TYR A 1 115 ? 10.606 5.058 -17.612 1.00 92.75 115 TYR A O 1
ATOM 970 N N . ILE A 1 116 ? 9.972 6.834 -16.428 1.00 93.69 116 ILE A N 1
ATOM 971 C CA . ILE A 1 116 ? 8.617 6.933 -16.975 1.00 93.69 116 ILE A CA 1
ATOM 972 C C . ILE A 1 116 ? 8.484 8.329 -17.602 1.00 93.69 116 ILE A C 1
ATOM 974 O O . ILE A 1 116 ? 8.166 9.292 -16.897 1.00 93.69 116 ILE A O 1
ATOM 978 N N . PRO A 1 117 ? 8.772 8.491 -18.907 1.00 91.06 117 PRO A N 1
ATOM 979 C CA . PRO A 1 117 ? 8.873 9.808 -19.544 1.00 91.06 117 PRO A CA 1
ATOM 980 C C . PRO A 1 117 ? 7.617 10.687 -19.442 1.00 91.06 117 PRO A C 1
ATOM 982 O O . PRO A 1 117 ? 7.726 11.911 -19.366 1.00 91.06 117 PRO A O 1
ATOM 985 N N . ASN A 1 118 ? 6.425 10.083 -19.412 1.00 92.62 118 ASN A N 1
ATOM 986 C CA . ASN A 1 118 ? 5.143 10.783 -19.255 1.00 92.62 118 ASN A CA 1
ATOM 987 C C . ASN A 1 118 ? 4.803 11.126 -17.793 1.00 92.62 118 ASN A C 1
ATOM 989 O O . ASN A 1 118 ? 3.725 11.657 -17.529 1.00 92.62 118 ASN A O 1
ATOM 993 N N . TYR A 1 119 ? 5.691 10.842 -16.838 1.00 94.56 119 TYR A N 1
ATOM 994 C CA . TYR A 1 119 ? 5.469 11.177 -15.440 1.00 94.56 119 TYR A CA 1
ATOM 995 C C . TYR A 1 119 ? 5.463 12.689 -15.198 1.00 94.56 119 TYR A C 1
ATOM 997 O O . TYR A 1 119 ? 6.432 13.400 -15.479 1.00 94.56 119 TYR A O 1
ATOM 1005 N N . ASN A 1 120 ? 4.369 13.169 -14.612 1.00 92.44 120 ASN A N 1
ATOM 1006 C CA . ASN A 1 120 ? 4.112 14.583 -14.343 1.00 92.44 120 ASN A CA 1
ATOM 1007 C C . ASN A 1 120 ? 4.108 14.927 -12.838 1.00 92.44 120 ASN A C 1
ATOM 1009 O O . ASN A 1 120 ? 3.660 16.006 -12.460 1.00 92.44 120 ASN A O 1
ATOM 1013 N N . GLY A 1 121 ? 4.607 14.030 -11.978 1.00 93.81 121 GLY A N 1
ATOM 1014 C CA . GLY A 1 121 ? 4.628 14.224 -10.522 1.00 93.81 121 GLY A CA 1
ATOM 1015 C C . GLY A 1 121 ? 3.331 13.829 -9.806 1.00 93.81 121 GLY A C 1
ATOM 1016 O O . GLY A 1 121 ? 3.198 14.062 -8.604 1.00 93.81 121 GLY A O 1
ATOM 1017 N N . LEU A 1 122 ? 2.373 13.235 -10.522 1.00 94.88 122 LEU A N 1
ATOM 1018 C CA . LEU A 1 122 ? 1.082 12.817 -9.989 1.00 94.88 122 LEU A CA 1
ATOM 1019 C C . LEU A 1 122 ? 0.762 11.383 -10.412 1.00 94.88 122 LEU A C 1
ATOM 1021 O O . LEU A 1 122 ? 0.813 11.044 -11.594 1.00 94.88 122 LEU A O 1
ATOM 1025 N N . PHE A 1 123 ? 0.358 10.573 -9.441 1.00 96.44 123 PHE A N 1
ATOM 1026 C CA . PHE A 1 123 ? -0.350 9.321 -9.669 1.00 96.44 123 PHE A CA 1
ATOM 1027 C C . PHE A 1 123 ? -1.817 9.502 -9.289 1.00 96.44 123 PHE A C 1
ATOM 1029 O O . PHE A 1 123 ? -2.109 10.101 -8.255 1.00 96.44 123 PHE A O 1
ATOM 1036 N N . LYS A 1 124 ? -2.744 8.962 -10.081 1.00 97.81 124 LYS A N 1
ATOM 1037 C CA . LYS A 1 124 ? -4.143 8.810 -9.647 1.00 97.81 124 LYS A CA 1
ATOM 1038 C C . LYS A 1 124 ? -4.435 7.339 -9.441 1.00 97.81 124 LYS A C 1
ATOM 1040 O O . LYS A 1 124 ? -4.215 6.556 -10.355 1.00 97.81 124 LYS A O 1
ATOM 1045 N N . LEU A 1 125 ? -4.906 6.964 -8.265 1.00 98.12 125 LEU A N 1
ATOM 1046 C CA . LEU A 1 125 ? -5.295 5.605 -7.919 1.00 98.12 125 LEU A CA 1
ATOM 1047 C C . LEU A 1 125 ? -6.817 5.519 -7.958 1.00 98.12 125 LEU A C 1
ATOM 1049 O O . LEU A 1 125 ? -7.485 6.217 -7.196 1.00 98.12 125 LEU A O 1
ATOM 1053 N N . ASN A 1 126 ? -7.360 4.667 -8.825 1.00 98.19 126 ASN A N 1
ATOM 1054 C CA . ASN A 1 126 ? -8.802 4.507 -8.990 1.00 98.19 126 ASN A CA 1
ATOM 1055 C C . ASN A 1 126 ? -9.226 3.057 -8.782 1.00 98.19 126 ASN A C 1
ATOM 1057 O O . ASN A 1 126 ? -8.542 2.126 -9.212 1.00 98.19 126 ASN A O 1
ATOM 1061 N N . ASP A 1 127 ? -10.399 2.903 -8.173 1.00 98.25 127 ASP A N 1
ATOM 1062 C CA . ASP A 1 127 ? -11.103 1.628 -8.029 1.00 98.25 127 ASP A CA 1
ATOM 1063 C C . ASP A 1 127 ? -10.244 0.521 -7.390 1.00 98.25 127 ASP A C 1
ATOM 1065 O O . ASP A 1 127 ? -10.235 -0.624 -7.845 1.00 98.25 127 ASP A O 1
ATOM 1069 N N . HIS A 1 128 ? -9.520 0.858 -6.316 1.00 98.69 128 HIS A N 1
ATOM 1070 C CA . HIS A 1 128 ? -8.739 -0.128 -5.573 1.00 98.69 128 HIS A CA 1
ATOM 1071 C C . HIS A 1 128 ? -9.605 -0.872 -4.559 1.00 98.69 128 HIS A C 1
ATOM 1073 O O . HIS A 1 128 ? -10.339 -0.264 -3.775 1.00 98.69 128 HIS A O 1
ATOM 1079 N N . LYS A 1 129 ? -9.469 -2.197 -4.526 1.00 98.69 129 LYS A N 1
ATOM 1080 C CA . LYS A 1 129 ? -9.978 -3.045 -3.441 1.00 98.69 129 LYS A CA 1
ATOM 1081 C C . LYS A 1 129 ? -8.815 -3.397 -2.536 1.00 98.69 129 LYS A C 1
ATOM 1083 O O . LYS A 1 129 ? -7.876 -4.039 -2.992 1.00 98.69 129 LYS A O 1
ATOM 1088 N N . ILE A 1 130 ? -8.888 -2.986 -1.277 1.00 98.69 130 ILE A N 1
ATOM 1089 C CA . ILE A 1 130 ? -7.797 -3.104 -0.311 1.00 98.69 130 ILE A CA 1
ATOM 1090 C C . ILE A 1 130 ? -8.284 -3.912 0.889 1.00 98.69 130 ILE A C 1
ATOM 1092 O O . ILE A 1 130 ? -9.374 -3.669 1.412 1.00 98.69 130 ILE A O 1
ATOM 1096 N N . VAL A 1 131 ? -7.475 -4.860 1.347 1.00 98.50 131 VAL A N 1
ATOM 1097 C CA . VAL A 1 131 ? -7.686 -5.575 2.607 1.00 98.50 131 VAL A CA 1
ATOM 1098 C C . VAL A 1 131 ? -6.547 -5.212 3.538 1.00 98.50 131 VAL A C 1
ATOM 1100 O O . VAL A 1 131 ? -5.402 -5.533 3.247 1.00 98.50 131 VAL A O 1
ATOM 1103 N N . LEU A 1 132 ? -6.863 -4.560 4.652 1.00 97.75 132 LEU A N 1
ATOM 1104 C CA . LEU A 1 132 ? -5.914 -4.166 5.688 1.00 97.75 132 LEU A CA 1
ATOM 1105 C C . LEU A 1 132 ? -6.111 -5.038 6.925 1.00 97.75 132 LEU A C 1
ATOM 1107 O O . LEU A 1 132 ? -7.244 -5.255 7.360 1.00 97.75 132 LEU A O 1
ATOM 1111 N N . ALA A 1 133 ? -5.017 -5.488 7.527 1.00 96.81 133 ALA A N 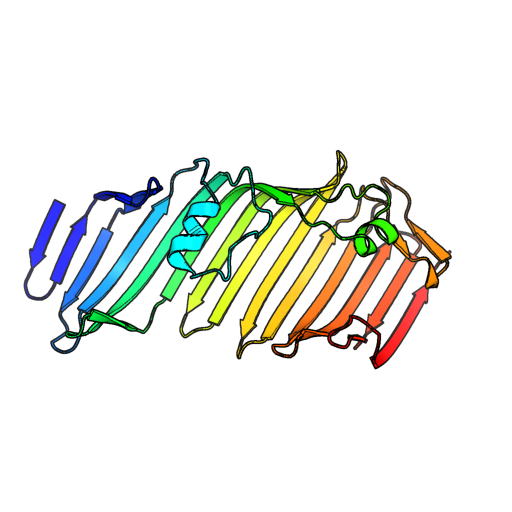1
ATOM 1112 C CA . ALA A 1 133 ? -5.017 -6.112 8.839 1.00 96.81 133 ALA A CA 1
ATOM 1113 C C . ALA A 1 133 ? -3.916 -5.511 9.718 1.00 96.81 133 ALA A C 1
ATOM 1115 O O . ALA A 1 133 ? -2.773 -5.376 9.294 1.00 96.81 133 ALA A O 1
ATOM 1116 N N . PHE A 1 134 ? -4.264 -5.180 10.954 1.00 94.38 134 PHE A N 1
ATOM 1117 C CA . PHE A 1 134 ? -3.339 -4.741 11.989 1.00 94.38 134 PHE A CA 1
ATOM 1118 C C . PHE A 1 134 ? -3.531 -5.625 13.215 1.00 94.38 134 PHE A C 1
ATOM 1120 O O . PHE A 1 134 ? -4.651 -5.711 13.709 1.00 94.38 134 PHE A O 1
ATOM 1127 N N . ASN A 1 135 ? -2.487 -6.298 13.691 1.00 90.38 135 ASN A N 1
ATOM 1128 C CA . ASN A 1 135 ? -2.548 -7.169 14.867 1.00 90.38 135 ASN A CA 1
ATOM 1129 C C . ASN A 1 135 ? -1.164 -7.265 15.516 1.00 90.38 135 ASN A C 1
ATOM 1131 O O . ASN A 1 135 ? -0.207 -7.582 14.819 1.00 90.38 135 ASN A O 1
ATOM 1135 N N . LYS A 1 136 ? -1.058 -7.046 16.836 1.00 81.00 136 LYS A N 1
ATOM 1136 C CA . LYS A 1 136 ? 0.211 -7.177 17.589 1.00 81.00 136 LYS A CA 1
ATOM 1137 C C . LYS A 1 136 ? 1.384 -6.464 16.892 1.00 81.00 136 LYS A C 1
ATOM 1139 O O . LYS A 1 136 ? 2.419 -7.070 16.638 1.00 81.00 136 LYS A O 1
ATOM 1144 N N . ASP A 1 137 ? 1.167 -5.204 16.514 1.00 76.75 137 ASP A N 1
ATOM 1145 C CA . ASP A 1 137 ? 2.139 -4.343 15.819 1.00 76.75 137 ASP A CA 1
ATOM 1146 C C . ASP A 1 137 ? 2.534 -4.784 14.397 1.00 76.75 137 ASP A C 1
ATOM 1148 O O . ASP A 1 137 ? 3.353 -4.135 13.749 1.00 76.75 137 ASP A O 1
ATOM 1152 N N . GLN A 1 138 ? 1.911 -5.837 13.865 1.00 88.88 138 GLN A N 1
ATOM 1153 C CA . GLN A 1 138 ? 2.050 -6.247 12.473 1.00 88.88 138 GLN A CA 1
ATOM 1154 C C . GLN A 1 138 ? 0.954 -5.580 11.649 1.00 88.88 138 GLN A C 1
ATOM 1156 O O . GLN A 1 138 ? -0.234 -5.849 11.841 1.00 88.88 138 GLN A O 1
ATOM 1161 N N . LEU A 1 139 ? 1.358 -4.709 10.728 1.00 93.00 139 LEU A N 1
ATOM 1162 C CA . LEU A 1 139 ? 0.479 -4.130 9.718 1.00 93.00 139 LEU A CA 1
ATOM 1163 C C . LEU A 1 139 ? 0.652 -4.915 8.423 1.00 93.00 139 LEU A C 1
ATOM 1165 O O . LEU A 1 139 ? 1.771 -5.165 7.996 1.00 93.00 139 LEU A O 1
ATOM 1169 N N . SER A 1 140 ? -0.439 -5.267 7.767 1.00 95.75 140 SER A N 1
ATOM 1170 C CA . SER A 1 140 ? -0.423 -5.812 6.414 1.00 95.75 140 SER A CA 1
ATOM 1171 C C . SER A 1 140 ? -1.550 -5.201 5.611 1.00 95.75 140 SER A C 1
ATOM 1173 O O . SER A 1 140 ? -2.618 -4.893 6.151 1.00 95.75 140 SER A O 1
ATOM 1175 N N . PHE A 1 141 ? -1.317 -5.007 4.324 1.00 96.00 141 PHE A N 1
ATOM 1176 C CA . PHE A 1 141 ? -2.367 -4.652 3.402 1.00 96.00 141 PHE A CA 1
ATOM 1177 C C . PHE A 1 141 ? -2.081 -5.215 2.016 1.00 96.00 141 PHE A C 1
ATOM 1179 O O . PHE A 1 141 ? -0.993 -5.065 1.467 1.00 96.00 141 PHE A O 1
ATOM 1186 N N . THR A 1 142 ? -3.100 -5.850 1.454 1.00 98.38 142 THR A N 1
ATOM 1187 C CA . THR A 1 142 ? -3.122 -6.276 0.057 1.00 98.38 142 THR A CA 1
ATOM 1188 C C . THR A 1 142 ? -4.071 -5.378 -0.703 1.00 98.38 142 THR A C 1
ATOM 1190 O O . THR A 1 142 ? -5.046 -4.869 -0.138 1.00 98.38 142 THR A O 1
ATOM 1193 N N . GLY A 1 143 ? -3.819 -5.174 -1.983 1.00 98.31 143 GLY A N 1
ATOM 1194 C CA . GLY A 1 143 ? -4.757 -4.448 -2.808 1.00 98.31 143 GLY A CA 1
ATOM 1195 C C . GLY A 1 143 ? -4.514 -4.615 -4.286 1.00 98.31 143 GLY A C 1
ATOM 1196 O O . GLY A 1 143 ? -3.468 -5.089 -4.721 1.00 98.31 143 GLY A O 1
ATOM 1197 N N . LYS A 1 144 ? -5.538 -4.236 -5.039 1.00 98.69 144 LYS A N 1
ATOM 1198 C CA . LYS A 1 144 ? -5.495 -4.196 -6.490 1.00 98.69 144 LYS A CA 1
ATOM 1199 C C . LYS A 1 144 ? -6.362 -3.097 -7.046 1.00 98.69 144 LYS A C 1
ATOM 1201 O O . LYS A 1 144 ? -7.453 -2.873 -6.512 1.00 98.69 144 LYS A O 1
ATOM 1206 N N . GLY A 1 145 ? -5.927 -2.479 -8.133 1.00 98.44 145 GLY A N 1
ATOM 1207 C CA . GLY A 1 145 ? -6.691 -1.447 -8.819 1.00 98.44 145 GLY A CA 1
ATOM 1208 C C . GLY A 1 145 ? -5.916 -0.797 -9.953 1.00 98.44 145 GLY A C 1
ATOM 1209 O O . GLY A 1 145 ? -4.873 -1.285 -10.389 1.00 98.44 145 GLY A O 1
ATOM 1210 N N . LYS A 1 146 ? -6.437 0.334 -10.427 1.00 98.50 146 LYS A N 1
ATOM 1211 C CA . LYS A 1 146 ? -5.848 1.089 -11.535 1.00 98.50 146 LYS A CA 1
ATOM 1212 C C . LYS A 1 146 ? -5.011 2.237 -11.012 1.00 98.50 146 LYS A C 1
ATOM 1214 O O . LYS A 1 146 ? -5.409 2.924 -10.067 1.00 98.50 146 LYS A O 1
ATOM 1219 N N . PHE A 1 147 ? -3.886 2.498 -11.655 1.00 97.94 147 PHE A N 1
ATOM 1220 C CA . PHE A 1 147 ? -3.151 3.739 -11.474 1.00 97.94 147 PHE A CA 1
ATOM 1221 C C . PHE A 1 147 ? -3.043 4.480 -12.802 1.00 97.94 147 PHE A C 1
ATOM 1223 O O . PHE A 1 147 ? -2.998 3.874 -13.868 1.00 97.94 147 PHE A O 1
ATOM 1230 N N . PHE A 1 148 ? -3.013 5.804 -12.730 1.00 97.75 148 PHE A N 1
ATOM 1231 C CA . PHE A 1 148 ? -2.883 6.680 -13.881 1.00 97.75 148 PHE A CA 1
ATOM 1232 C C . PHE A 1 148 ? -1.645 7.542 -13.722 1.00 97.75 148 PHE A C 1
ATOM 1234 O O . PHE A 1 148 ? -1.435 8.147 -12.666 1.00 97.75 148 PHE A O 1
ATOM 1241 N N . ILE A 1 149 ? -0.882 7.637 -14.803 1.00 95.81 149 ILE A N 1
ATOM 1242 C CA . ILE A 1 149 ? 0.189 8.608 -14.986 1.00 95.81 149 ILE A CA 1
ATOM 1243 C C . ILE A 1 149 ? -0.236 9.491 -16.152 1.00 95.81 149 ILE A C 1
ATOM 1245 O O . ILE A 1 149 ? -0.413 9.017 -17.277 1.00 95.81 149 ILE A O 1
ATOM 1249 N N . ASP A 1 150 ? -0.450 10.774 -15.868 1.00 92.69 150 ASP A N 1
ATOM 1250 C CA . ASP A 1 150 ? -1.135 11.680 -16.793 1.00 92.69 150 ASP A CA 1
ATOM 1251 C C . ASP A 1 150 ? -2.525 11.134 -17.207 1.00 92.69 150 ASP A C 1
ATOM 1253 O O . ASP A 1 150 ? -3.425 11.055 -16.362 1.00 92.69 150 ASP A O 1
ATOM 1257 N N . LYS A 1 151 ? -2.713 10.746 -18.476 1.00 93.12 151 LYS A N 1
ATOM 1258 C CA . LYS A 1 151 ? -3.955 10.151 -19.006 1.00 93.12 151 LYS A CA 1
ATOM 1259 C C . LYS A 1 151 ? -3.855 8.638 -19.234 1.00 93.12 151 LYS A C 1
ATOM 1261 O O . LYS A 1 151 ? -4.831 8.034 -19.667 1.00 93.12 151 LYS A O 1
ATOM 1266 N N . ILE A 1 152 ? -2.694 8.037 -18.969 1.00 96.69 152 ILE A N 1
ATOM 1267 C CA . ILE A 1 152 ? -2.407 6.633 -19.276 1.00 96.69 152 ILE A CA 1
ATOM 1268 C C . ILE A 1 152 ? -2.633 5.787 -18.028 1.00 96.69 152 ILE A C 1
ATOM 1270 O O . ILE A 1 152 ? -2.028 6.051 -16.988 1.00 96.69 152 ILE A O 1
ATOM 1274 N N . SER A 1 153 ? -3.499 4.781 -18.136 1.00 97.25 153 SER A N 1
ATOM 1275 C CA . SER A 1 153 ? -3.825 3.869 -17.041 1.00 97.25 153 SER A CA 1
ATOM 1276 C C . SER A 1 153 ? -3.129 2.530 -17.181 1.00 97.25 153 SER A C 1
ATOM 1278 O O . SER A 1 153 ? -3.097 1.993 -18.279 1.00 97.25 153 SER A O 1
ATOM 1280 N N . ASP A 1 154 ? -2.719 1.952 -16.066 1.00 98.12 154 ASP A N 1
ATOM 1281 C CA . ASP A 1 154 ? -2.290 0.559 -15.953 1.00 98.12 154 ASP A CA 1
ATOM 1282 C C . ASP A 1 154 ? -2.822 -0.037 -14.642 1.00 98.12 154 ASP A C 1
ATOM 1284 O O . ASP A 1 154 ? -3.431 0.666 -13.825 1.00 98.12 154 ASP A O 1
ATOM 1288 N N . GLU A 1 155 ? -2.636 -1.340 -14.450 1.00 98.44 155 GLU A N 1
ATOM 1289 C CA . GLU A 1 155 ? -3.120 -2.059 -13.268 1.00 98.44 155 GLU A CA 1
ATOM 1290 C C . GLU A 1 155 ? -1.967 -2.486 -12.365 1.00 98.44 155 GLU A C 1
ATOM 1292 O O . GLU A 1 155 ? -0.862 -2.787 -12.823 1.00 98.44 155 GLU A O 1
ATOM 1297 N N . ILE A 1 156 ? -2.229 -2.474 -11.062 1.00 98.50 156 ILE A N 1
ATOM 1298 C CA . ILE A 1 156 ? -1.272 -2.856 -10.032 1.00 98.50 156 ILE A CA 1
ATOM 1299 C C . ILE A 1 156 ? -1.954 -3.736 -8.992 1.00 98.50 156 ILE A C 1
ATOM 1301 O O . ILE A 1 156 ? -3.017 -3.388 -8.476 1.00 98.50 156 ILE A O 1
ATOM 1305 N N . ASP A 1 157 ? -1.279 -4.828 -8.658 1.00 98.56 157 ASP A N 1
ATOM 1306 C CA . ASP A 1 157 ? -1.543 -5.690 -7.516 1.00 98.56 157 ASP A CA 1
ATOM 1307 C C . ASP A 1 157 ? -0.374 -5.558 -6.538 1.00 98.56 157 ASP A C 1
ATOM 1309 O O . ASP A 1 157 ? 0.792 -5.552 -6.943 1.00 98.56 157 ASP A O 1
ATOM 1313 N N . TYR A 1 158 ? -0.665 -5.457 -5.247 1.00 98.50 158 TYR A N 1
ATOM 1314 C CA . TYR A 1 158 ? 0.354 -5.310 -4.214 1.00 98.50 158 TYR A CA 1
ATOM 1315 C C . TYR A 1 158 ? -0.014 -6.059 -2.937 1.00 98.50 158 TYR A C 1
ATOM 1317 O O . TYR A 1 158 ? -1.174 -6.122 -2.529 1.00 98.50 158 TYR A O 1
ATOM 1325 N N . ASP A 1 159 ? 1.012 -6.581 -2.283 1.00 98.38 159 ASP A N 1
ATOM 1326 C CA . ASP A 1 159 ? 0.996 -7.157 -0.947 1.00 98.38 159 ASP A CA 1
ATOM 1327 C C . ASP A 1 159 ? 2.141 -6.524 -0.160 1.00 98.38 159 ASP A C 1
ATOM 1329 O O . ASP A 1 159 ? 3.301 -6.593 -0.571 1.00 98.38 159 ASP A O 1
ATOM 1333 N N . ILE A 1 160 ? 1.807 -5.832 0.927 1.00 97.62 160 ILE A N 1
ATOM 1334 C CA . ILE A 1 160 ? 2.765 -5.120 1.764 1.00 97.62 160 ILE A CA 1
ATOM 1335 C C . ILE A 1 160 ? 2.522 -5.506 3.217 1.00 97.62 160 ILE A C 1
ATOM 1337 O O . ILE A 1 160 ? 1.399 -5.432 3.718 1.00 97.62 160 ILE A O 1
ATOM 1341 N N . SER A 1 161 ? 3.589 -5.852 3.931 1.00 96.25 161 SER A N 1
ATOM 1342 C CA . SER A 1 161 ? 3.552 -6.093 5.372 1.00 96.25 161 SER A CA 1
ATOM 1343 C C . SER A 1 161 ? 4.690 -5.377 6.090 1.00 96.25 161 SER A C 1
ATOM 1345 O O . SER A 1 161 ? 5.808 -5.301 5.596 1.00 96.25 161 SER A O 1
ATOM 1347 N N . LEU A 1 162 ? 4.397 -4.828 7.264 1.00 93.81 162 LEU A N 1
ATOM 1348 C CA . LEU A 1 162 ? 5.363 -4.269 8.195 1.00 93.81 162 LEU A CA 1
ATOM 1349 C C . LEU A 1 162 ? 5.635 -5.313 9.274 1.00 93.81 162 LEU A C 1
ATOM 1351 O O . LEU A 1 162 ? 4.745 -5.644 10.065 1.00 93.81 162 LEU A O 1
ATOM 1355 N N . LYS A 1 163 ? 6.867 -5.810 9.315 1.00 89.06 163 LYS A N 1
ATOM 1356 C CA . LYS A 1 163 ? 7.322 -6.797 10.292 1.00 89.06 163 LYS A CA 1
ATOM 1357 C C . LYS A 1 163 ? 8.654 -6.346 10.872 1.00 89.06 163 LYS A C 1
ATOM 1359 O O . LYS A 1 163 ? 9.572 -6.027 10.128 1.00 89.06 163 LYS A O 1
ATOM 1364 N N . ASP A 1 164 ? 8.738 -6.270 12.198 1.00 86.94 164 ASP A N 1
ATOM 1365 C CA . ASP A 1 164 ? 9.958 -5.886 12.924 1.00 86.94 164 ASP A CA 1
ATOM 1366 C C . ASP A 1 164 ? 10.574 -4.536 12.468 1.00 86.94 164 ASP A C 1
ATOM 1368 O O . ASP A 1 164 ? 11.761 -4.269 12.643 1.00 86.94 164 ASP A O 1
ATOM 1372 N N . GLY A 1 165 ? 9.744 -3.641 11.911 1.00 87.94 165 GLY A N 1
ATOM 1373 C CA . GLY A 1 165 ? 10.150 -2.332 11.382 1.00 87.94 165 GLY A CA 1
ATOM 1374 C C . GLY A 1 165 ? 10.567 -2.315 9.906 1.00 87.94 165 GLY A C 1
ATOM 1375 O O . GLY A 1 165 ? 10.824 -1.230 9.382 1.00 87.94 165 GLY A O 1
ATOM 1376 N N . ASP A 1 166 ? 10.593 -3.469 9.240 1.00 93.19 166 ASP A N 1
ATOM 1377 C CA . ASP A 1 166 ? 10.875 -3.607 7.812 1.00 93.19 166 ASP A CA 1
ATOM 1378 C C . ASP A 1 166 ? 9.568 -3.754 7.018 1.00 93.19 166 ASP A C 1
ATOM 1380 O O . ASP A 1 166 ? 8.654 -4.474 7.425 1.00 93.19 166 ASP A O 1
ATOM 1384 N N . TYR A 1 167 ? 9.482 -3.082 5.869 1.00 95.00 167 TYR A N 1
ATOM 1385 C CA . TYR A 1 167 ? 8.372 -3.245 4.931 1.00 95.00 167 TYR A CA 1
ATOM 1386 C C . TYR A 1 167 ? 8.727 -4.320 3.915 1.00 95.00 167 TYR A C 1
ATOM 1388 O O . TYR A 1 167 ? 9.589 -4.098 3.072 1.00 95.00 167 TYR A O 1
ATOM 1396 N N . ILE A 1 168 ? 8.056 -5.459 3.970 1.00 97.31 168 ILE A N 1
ATOM 1397 C CA . ILE A 1 168 ? 8.160 -6.533 2.986 1.00 97.31 168 ILE A CA 1
ATOM 1398 C C . ILE A 1 168 ? 7.090 -6.280 1.930 1.00 97.31 168 ILE A C 1
ATOM 1400 O O . ILE A 1 168 ? 5.934 -6.045 2.284 1.00 97.31 168 ILE A O 1
ATOM 1404 N N . PHE A 1 169 ? 7.464 -6.307 0.655 1.00 98.06 169 PHE A N 1
ATOM 1405 C CA . PHE A 1 169 ? 6.545 -6.043 -0.444 1.00 98.06 169 PHE A CA 1
ATOM 1406 C C . PHE A 1 169 ? 6.667 -7.080 -1.559 1.00 98.06 169 PHE A C 1
ATOM 1408 O O . PHE A 1 169 ? 7.757 -7.557 -1.884 1.00 98.06 169 PHE A O 1
ATOM 1415 N N . LYS A 1 170 ? 5.527 -7.367 -2.180 1.00 98.56 170 LYS A N 1
ATOM 1416 C CA . LYS A 1 170 ? 5.398 -8.073 -3.449 1.00 98.56 170 LYS A CA 1
ATOM 1417 C C . LYS A 1 170 ? 4.386 -7.325 -4.303 1.00 98.56 170 LYS A C 1
ATOM 1419 O O . LYS A 1 170 ? 3.248 -7.128 -3.891 1.00 98.56 170 LYS A O 1
ATOM 1424 N N . THR A 1 171 ? 4.804 -6.911 -5.487 1.00 98.38 171 THR A N 1
ATOM 1425 C CA . THR A 1 171 ? 4.011 -6.073 -6.382 1.00 98.38 171 THR A CA 1
ATOM 1426 C C . THR A 1 171 ? 4.070 -6.637 -7.790 1.00 98.38 171 THR A C 1
ATOM 1428 O O . THR A 1 171 ? 5.146 -6.995 -8.267 1.00 98.38 171 THR A O 1
ATOM 1431 N N . LYS A 1 172 ? 2.925 -6.673 -8.467 1.00 98.56 172 LYS A N 1
ATOM 1432 C CA . LYS A 1 172 ? 2.812 -6.982 -9.891 1.00 98.56 172 LYS A CA 1
ATOM 1433 C C . LYS A 1 172 ? 2.112 -5.830 -10.594 1.00 98.56 172 LYS A C 1
ATOM 1435 O O . LYS A 1 172 ? 1.044 -5.397 -10.177 1.00 98.56 172 LYS A O 1
ATOM 1440 N N . ILE A 1 173 ? 2.728 -5.321 -11.649 1.00 98.31 173 ILE A N 1
ATOM 1441 C CA . ILE A 1 173 ? 2.211 -4.224 -12.462 1.00 98.31 173 ILE A CA 1
ATOM 1442 C C . ILE A 1 173 ? 1.970 -4.770 -13.864 1.00 98.31 173 ILE A C 1
ATOM 1444 O O . ILE A 1 173 ? 2.899 -5.276 -14.494 1.00 98.31 173 ILE A O 1
ATOM 1448 N N . ALA A 1 174 ? 0.739 -4.651 -14.354 1.00 98.00 174 ALA A N 1
ATOM 1449 C CA . ALA A 1 174 ? 0.414 -4.856 -15.760 1.00 98.00 174 ALA A CA 1
ATOM 1450 C C . ALA A 1 174 ? 0.685 -3.540 -16.498 1.00 98.00 174 ALA A C 1
ATOM 1452 O O . ALA A 1 174 ? -0.181 -2.668 -16.573 1.00 98.00 174 ALA A O 1
ATOM 1453 N N . LEU A 1 175 ? 1.918 -3.368 -16.974 1.00 95.88 175 LEU A N 1
ATOM 1454 C CA . LEU A 1 175 ? 2.437 -2.130 -17.556 1.00 95.88 175 LEU A CA 1
ATOM 1455 C C . LEU A 1 175 ? 2.124 -2.056 -19.059 1.00 95.88 175 LEU A C 1
ATOM 1457 O O . LEU A 1 175 ? 2.997 -1.833 -19.891 1.00 95.88 175 LEU A O 1
ATOM 1461 N N . ASN A 1 176 ? 0.867 -2.271 -19.428 1.00 95.88 176 ASN A N 1
ATOM 1462 C CA . ASN A 1 176 ? 0.479 -2.432 -20.826 1.00 95.88 176 ASN A CA 1
ATOM 1463 C C . ASN A 1 176 ? 0.544 -1.118 -21.612 1.00 95.88 176 ASN A C 1
ATOM 1465 O O . ASN A 1 176 ? 0.865 -1.111 -22.799 1.00 95.88 176 ASN A O 1
ATOM 1469 N N . ASN A 1 177 ? 0.273 0.012 -20.965 1.00 96.56 177 ASN A N 1
ATOM 1470 C CA . ASN A 1 177 ? 0.048 1.274 -21.661 1.00 96.56 177 ASN A CA 1
ATOM 1471 C C . ASN A 1 177 ? 1.178 2.284 -21.439 1.00 96.56 177 ASN A C 1
ATOM 1473 O O . ASN A 1 177 ? 1.557 2.992 -22.379 1.00 96.56 177 ASN A O 1
ATOM 1477 N N . ASN A 1 178 ? 1.742 2.365 -20.229 1.00 96.00 178 ASN A N 1
ATOM 1478 C CA . ASN A 1 178 ? 2.813 3.317 -19.934 1.00 96.00 178 ASN A CA 1
ATOM 1479 C C . ASN A 1 178 ? 4.147 2.923 -20.602 1.00 96.00 178 ASN A C 1
ATOM 1481 O O . ASN A 1 178 ? 4.473 1.736 -20.687 1.00 96.00 178 ASN A O 1
ATOM 1485 N N . PRO A 1 179 ? 4.938 3.909 -21.064 1.00 95.25 179 PRO A N 1
ATOM 1486 C CA . PRO A 1 179 ? 6.299 3.679 -21.532 1.00 95.25 179 PRO A CA 1
ATOM 1487 C C . PRO A 1 179 ? 7.262 3.474 -20.352 1.00 95.25 179 PRO A C 1
ATOM 1489 O O . PRO A 1 179 ? 7.028 3.985 -19.252 1.00 95.25 179 PRO A O 1
ATOM 1492 N N . LEU A 1 180 ? 8.376 2.788 -20.603 1.00 95.25 180 LEU A N 1
ATOM 1493 C CA . LEU A 1 180 ? 9.440 2.559 -19.622 1.00 95.25 180 LEU A CA 1
ATOM 1494 C C . LEU A 1 180 ? 10.809 2.740 -20.278 1.00 95.25 180 LEU A C 1
ATOM 1496 O O . LEU A 1 180 ? 11.103 2.119 -21.290 1.00 95.25 180 LEU A O 1
ATOM 1500 N N . LEU A 1 181 ? 11.662 3.558 -19.673 1.00 94.69 181 LEU A N 1
ATOM 1501 C CA . LEU A 1 181 ? 13.009 3.849 -20.139 1.00 94.69 181 LEU A CA 1
ATOM 1502 C C . LEU A 1 181 ? 14.030 3.372 -19.108 1.00 94.69 181 LEU A C 1
ATOM 1504 O O . LEU A 1 181 ? 14.069 3.872 -17.987 1.00 94.69 181 LEU A O 1
ATOM 1508 N N . ILE A 1 182 ? 14.911 2.457 -19.495 1.00 91.44 182 ILE A N 1
ATOM 1509 C CA . ILE A 1 182 ? 16.009 1.979 -18.650 1.00 91.44 182 ILE A CA 1
ATOM 1510 C C . ILE A 1 182 ? 17.321 2.340 -19.344 1.00 91.44 182 ILE A C 1
ATOM 1512 O O . ILE A 1 182 ? 17.945 1.534 -20.029 1.00 91.44 182 ILE A O 1
ATOM 1516 N N . LYS A 1 183 ? 17.740 3.600 -19.169 1.00 88.88 183 LYS A N 1
ATOM 1517 C CA . LYS A 1 183 ? 18.858 4.198 -19.922 1.00 88.88 183 LYS A CA 1
ATOM 1518 C C . LYS A 1 183 ? 20.164 3.409 -19.841 1.00 88.88 183 LYS A C 1
ATOM 1520 O O . LYS A 1 183 ? 20.882 3.349 -20.828 1.00 88.88 183 LYS A O 1
ATOM 1525 N N . PHE A 1 184 ? 20.480 2.825 -18.684 1.00 86.06 184 PHE A N 1
ATOM 1526 C CA . PHE A 1 184 ? 21.731 2.082 -18.508 1.00 86.06 184 PHE A CA 1
ATOM 1527 C C . PHE A 1 184 ? 21.755 0.746 -19.270 1.00 86.06 184 PHE A C 1
ATOM 1529 O O . PHE A 1 184 ? 22.838 0.233 -19.518 1.00 86.06 184 PHE A O 1
ATOM 1536 N N . LEU A 1 185 ? 20.587 0.214 -19.653 1.00 88.62 185 LEU A N 1
ATOM 1537 C CA . LEU A 1 185 ? 20.448 -0.951 -20.535 1.00 88.62 185 LEU A CA 1
ATOM 1538 C C . LEU A 1 185 ? 20.196 -0.550 -21.992 1.00 88.62 185 LEU A C 1
ATOM 1540 O O . LEU A 1 185 ? 20.012 -1.420 -22.830 1.00 88.62 185 LEU A O 1
ATOM 1544 N N . ILE A 1 186 ? 20.122 0.755 -22.290 1.00 89.75 186 ILE A N 1
ATOM 1545 C CA . ILE A 1 186 ? 19.683 1.272 -23.598 1.00 89.75 186 ILE A CA 1
ATOM 1546 C C . ILE A 1 186 ? 18.296 0.701 -23.980 1.00 89.75 186 ILE A C 1
ATOM 1548 O O . ILE A 1 186 ? 17.931 0.599 -25.142 1.00 89.75 186 ILE A O 1
ATOM 1552 N N . PHE A 1 187 ? 17.484 0.352 -22.978 1.00 92.25 187 PHE A N 1
ATOM 1553 C CA . PHE A 1 187 ? 16.181 -0.269 -23.182 1.00 92.25 187 PHE A CA 1
ATOM 1554 C C . PHE A 1 187 ? 15.066 0.776 -23.135 1.00 92.25 187 PHE A C 1
ATOM 1556 O O . PHE A 1 187 ? 15.016 1.604 -22.215 1.00 92.25 187 PHE A O 1
ATOM 1563 N N . ASN A 1 188 ? 14.149 0.715 -24.099 1.00 93.31 188 ASN A N 1
ATOM 1564 C CA . ASN A 1 188 ? 12.976 1.576 -24.161 1.00 93.31 188 ASN A CA 1
ATOM 1565 C C . ASN A 1 188 ? 11.735 0.776 -24.564 1.00 93.31 188 ASN A C 1
ATOM 1567 O O . ASN A 1 188 ? 11.572 0.396 -25.720 1.00 93.31 188 ASN A O 1
ATOM 1571 N N . LYS A 1 189 ? 10.819 0.622 -23.616 1.00 93.88 189 LYS A N 1
ATOM 1572 C CA . LYS A 1 189 ? 9.476 0.114 -23.855 1.00 93.88 189 LYS A CA 1
ATOM 1573 C C . LYS A 1 189 ? 8.586 1.231 -24.390 1.00 93.88 189 LYS A C 1
ATOM 1575 O O . LYS A 1 189 ? 8.389 2.265 -23.739 1.00 93.88 189 LYS A O 1
ATOM 1580 N N . GLU A 1 190 ? 7.973 0.987 -25.539 1.00 92.62 190 GLU A N 1
ATOM 1581 C CA . GLU A 1 190 ? 6.997 1.896 -26.136 1.00 92.62 190 GLU A CA 1
ATOM 1582 C C . GLU A 1 190 ? 5.646 1.884 -25.392 1.00 92.62 190 GLU A C 1
ATOM 1584 O O . GLU A 1 190 ? 5.333 1.014 -24.568 1.00 92.62 190 GLU A O 1
ATOM 1589 N N . LYS A 1 191 ? 4.817 2.892 -25.678 1.00 94.19 191 LYS A N 1
ATOM 1590 C CA . LYS A 1 191 ? 3.435 2.939 -25.185 1.00 94.19 191 LYS A CA 1
ATOM 1591 C C . LYS A 1 191 ? 2.616 1.801 -25.792 1.00 94.19 191 LYS A C 1
ATOM 1593 O O . LYS A 1 191 ? 2.860 1.411 -26.927 1.00 94.19 191 LYS A O 1
ATOM 1598 N N . ASN A 1 192 ? 1.594 1.349 -25.069 1.00 94.56 192 ASN A N 1
ATOM 1599 C CA . ASN A 1 192 ? 0.621 0.350 -25.539 1.00 94.56 192 ASN A CA 1
ATOM 1600 C C . ASN A 1 192 ? 1.235 -1.001 -25.964 1.00 94.56 192 ASN A C 1
ATOM 1602 O O . ASN A 1 192 ? 0.630 -1.737 -26.741 1.00 94.56 192 ASN A O 1
ATOM 1606 N N . LYS A 1 193 ? 2.429 -1.329 -25.458 1.00 94.06 193 LYS A N 1
ATOM 1607 C CA . LYS A 1 193 ? 3.002 -2.675 -25.534 1.00 94.06 193 LYS A CA 1
ATOM 1608 C C . LYS A 1 193 ? 2.739 -3.416 -24.233 1.00 94.06 193 LYS A C 1
ATOM 1610 O O . LYS A 1 193 ? 3.124 -2.936 -23.165 1.00 94.06 193 LYS A O 1
ATOM 1615 N N . ASN A 1 194 ? 2.081 -4.568 -24.335 1.00 95.88 194 ASN A N 1
ATOM 1616 C CA . ASN A 1 194 ? 1.768 -5.404 -23.182 1.00 95.88 194 ASN A CA 1
ATOM 1617 C C . ASN A 1 194 ? 3.056 -5.864 -22.506 1.00 95.88 194 ASN A C 1
ATOM 1619 O O . ASN A 1 194 ? 3.917 -6.468 -23.145 1.00 95.88 194 ASN A O 1
ATOM 1623 N N . SER A 1 195 ? 3.172 -5.581 -21.214 1.00 96.94 195 SER A N 1
ATOM 1624 C CA . SER A 1 195 ? 4.321 -5.997 -20.428 1.00 96.94 195 SER A CA 1
ATOM 1625 C C . SER A 1 195 ? 3.935 -6.140 -18.958 1.00 96.94 195 SER A C 1
ATOM 1627 O O . SER A 1 195 ? 2.967 -5.541 -18.481 1.00 96.94 195 SER A O 1
ATOM 1629 N N . SER A 1 196 ? 4.713 -6.911 -18.212 1.00 97.56 196 SER A N 1
ATOM 1630 C CA . SER A 1 196 ? 4.574 -7.048 -16.767 1.00 97.56 196 SER A CA 1
ATOM 1631 C C . SER A 1 196 ? 5.844 -6.638 -16.047 1.00 97.56 196 SER A C 1
ATOM 1633 O O . SER A 1 196 ? 6.945 -6.859 -16.538 1.00 97.56 196 SER A O 1
ATOM 1635 N N . LEU A 1 197 ? 5.678 -6.048 -14.866 1.00 97.88 197 LEU A N 1
ATOM 1636 C CA . LEU A 1 197 ? 6.758 -5.788 -13.924 1.00 97.88 197 LEU A CA 1
ATOM 1637 C C . LEU A 1 197 ? 6.401 -6.408 -12.574 1.00 97.88 197 LEU A C 1
ATOM 1639 O O . LEU A 1 197 ? 5.426 -6.009 -11.937 1.00 97.88 197 LEU A O 1
ATOM 1643 N N . GLU A 1 198 ? 7.199 -7.369 -12.131 1.00 98.44 198 GLU A N 1
ATOM 1644 C CA . GLU A 1 198 ? 7.115 -7.979 -10.810 1.00 98.44 198 GLU A CA 1
ATOM 1645 C C . GLU A 1 198 ? 8.281 -7.507 -9.943 1.00 98.44 198 GLU A C 1
ATOM 1647 O O . GLU A 1 198 ? 9.442 -7.536 -10.357 1.00 98.44 198 GLU A O 1
ATOM 1652 N N . LEU A 1 199 ? 7.964 -7.072 -8.727 1.00 98.25 199 LEU A N 1
ATOM 1653 C CA . LEU A 1 199 ? 8.921 -6.602 -7.734 1.00 98.25 199 LEU A CA 1
ATOM 1654 C C . LEU A 1 199 ? 8.662 -7.330 -6.420 1.00 98.25 199 LEU A C 1
ATOM 1656 O O . LEU A 1 199 ? 7.565 -7.241 -5.872 1.00 98.25 199 LEU A O 1
ATOM 1660 N N . GLU A 1 200 ? 9.675 -7.997 -5.882 1.00 98.50 200 GLU A N 1
ATOM 1661 C CA . GLU A 1 200 ? 9.630 -8.602 -4.550 1.00 98.50 200 GLU A CA 1
ATOM 1662 C C . GLU A 1 200 ? 10.834 -8.139 -3.748 1.00 98.50 200 GLU A C 1
ATOM 1664 O O . GLU A 1 200 ? 11.963 -8.144 -4.247 1.00 98.50 200 GLU A O 1
ATOM 1669 N N . GLY A 1 201 ? 10.622 -7.746 -2.498 1.00 97.88 201 GLY A N 1
ATOM 1670 C CA . GLY A 1 201 ? 11.711 -7.214 -1.702 1.00 97.88 201 GLY A CA 1
ATOM 1671 C C . GLY A 1 201 ? 11.318 -6.736 -0.319 1.00 97.88 201 GLY A C 1
ATOM 1672 O O . GLY A 1 201 ? 10.219 -6.984 0.177 1.00 97.88 201 GLY A O 1
ATOM 1673 N N . LEU A 1 202 ? 12.257 -6.034 0.307 1.00 96.81 202 LEU A N 1
ATOM 1674 C CA . LEU A 1 202 ? 12.051 -5.377 1.583 1.00 96.81 202 LEU A CA 1
ATOM 1675 C C . LEU A 1 202 ? 12.719 -4.002 1.642 1.00 96.81 202 LEU A C 1
ATOM 1677 O O . LEU A 1 202 ? 13.871 -3.819 1.243 1.00 96.81 202 LEU A O 1
ATOM 1681 N N . PHE A 1 203 ? 11.999 -3.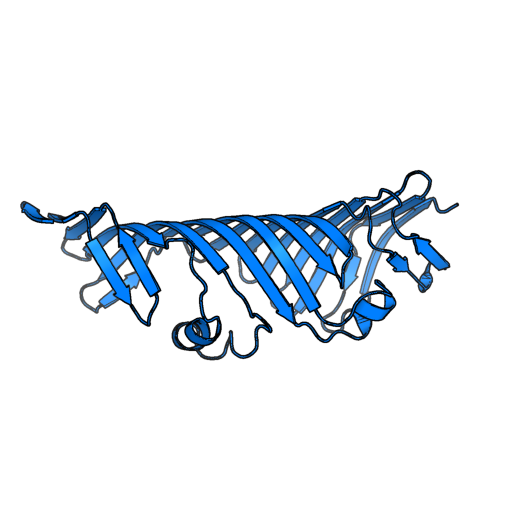032 2.192 1.00 96.19 203 PHE A N 1
ATOM 1682 C CA . PHE A 1 203 ? 12.531 -1.738 2.590 1.00 96.19 203 PHE A CA 1
ATOM 1683 C C . PHE A 1 203 ? 12.809 -1.761 4.091 1.00 96.19 203 PHE A C 1
ATOM 1685 O O . PHE A 1 203 ? 11.894 -1.810 4.916 1.00 96.19 203 PHE A O 1
ATOM 1692 N N . LYS A 1 204 ? 14.093 -1.754 4.438 1.00 95.19 204 LYS A N 1
ATOM 1693 C CA . LYS A 1 204 ? 14.560 -1.917 5.812 1.00 95.19 204 LYS A CA 1
ATOM 1694 C C . LYS A 1 204 ? 14.370 -0.649 6.633 1.00 95.19 204 LYS A C 1
ATOM 1696 O O . LYS A 1 204 ? 14.482 0.465 6.117 1.00 95.19 204 LYS A O 1
ATOM 1701 N N . LYS A 1 205 ? 14.251 -0.798 7.952 1.00 92.38 205 LYS A N 1
ATOM 1702 C CA . LYS A 1 205 ? 14.223 0.316 8.918 1.00 92.38 205 LYS A CA 1
ATOM 1703 C C . LYS A 1 205 ? 15.406 1.284 8.769 1.00 92.38 205 LYS A C 1
ATOM 1705 O O . LYS A 1 205 ? 15.267 2.486 8.985 1.00 92.38 205 LYS A O 1
ATOM 1710 N N . ASN A 1 206 ? 16.574 0.782 8.357 1.00 91.62 206 ASN A N 1
ATOM 1711 C CA . ASN A 1 206 ? 17.770 1.590 8.077 1.00 91.62 206 ASN A CA 1
ATOM 1712 C C . ASN A 1 206 ? 17.727 2.330 6.717 1.00 91.62 206 ASN A C 1
ATOM 1714 O O . ASN A 1 206 ? 18.733 2.913 6.306 1.00 91.62 206 ASN A O 1
ATOM 1718 N N . LYS A 1 207 ? 16.579 2.306 6.028 1.00 92.25 207 LYS A N 1
ATOM 1719 C CA . LYS A 1 207 ? 16.308 2.893 4.708 1.00 92.25 207 LYS A CA 1
ATOM 1720 C C . LYS A 1 207 ? 17.055 2.245 3.536 1.00 92.25 207 LYS A C 1
ATOM 1722 O O . LYS A 1 207 ? 17.087 2.829 2.457 1.00 92.25 207 LYS A O 1
ATOM 1727 N N . SER A 1 208 ? 17.667 1.074 3.722 1.00 95.31 208 SER A N 1
ATOM 1728 C CA . SER A 1 208 ? 18.161 0.271 2.594 1.00 95.31 208 SER A CA 1
ATOM 1729 C C . SER A 1 208 ? 17.017 -0.488 1.925 1.00 95.31 208 SER A C 1
ATOM 1731 O O . SER A 1 208 ? 16.023 -0.822 2.570 1.00 95.31 208 SER A O 1
ATOM 1733 N N . LEU A 1 209 ? 17.153 -0.742 0.627 1.00 96.50 209 LEU A N 1
ATOM 1734 C CA . LEU A 1 209 ? 16.162 -1.449 -0.177 1.00 96.50 209 LEU A CA 1
ATOM 1735 C C . LEU A 1 209 ? 16.799 -2.719 -0.726 1.00 96.50 209 LEU A C 1
ATOM 1737 O O . LEU A 1 209 ? 17.873 -2.656 -1.317 1.00 96.50 209 LEU A O 1
ATOM 1741 N N . ILE A 1 210 ? 16.154 -3.857 -0.521 1.00 97.12 210 ILE A N 1
ATOM 1742 C CA . ILE A 1 210 ? 16.569 -5.136 -1.091 1.00 97.12 210 ILE A CA 1
ATOM 1743 C C . ILE A 1 210 ? 15.460 -5.594 -2.019 1.00 97.12 210 ILE A C 1
ATOM 1745 O O . ILE A 1 210 ? 14.315 -5.690 -1.590 1.00 97.12 210 ILE A O 1
ATOM 1749 N N . PHE A 1 211 ? 15.803 -5.882 -3.264 1.00 97.81 211 PHE A N 1
ATOM 1750 C CA . PHE A 1 211 ? 14.953 -6.622 -4.178 1.00 97.81 211 PHE A CA 1
ATOM 1751 C C . PHE A 1 211 ? 15.429 -8.067 -4.205 1.00 97.81 211 PHE A C 1
ATOM 1753 O O . PHE A 1 211 ? 16.550 -8.346 -4.621 1.00 97.81 211 PHE A O 1
ATOM 1760 N N . ASN A 1 212 ? 14.568 -8.979 -3.772 1.00 97.75 212 ASN A N 1
ATOM 1761 C CA . ASN A 1 212 ? 14.778 -10.407 -3.974 1.00 97.75 212 ASN A CA 1
ATOM 1762 C C . ASN A 1 212 ? 14.575 -10.744 -5.455 1.00 97.75 212 ASN A C 1
ATOM 1764 O O . ASN A 1 212 ? 15.328 -11.534 -6.012 1.00 97.75 212 ASN A O 1
ATOM 1768 N N . LYS A 1 213 ? 13.594 -10.087 -6.089 1.00 98.19 213 LYS A N 1
ATOM 1769 C CA . LYS A 1 213 ? 13.242 -10.264 -7.496 1.00 98.19 213 LYS A CA 1
ATOM 1770 C C . LYS A 1 213 ? 12.848 -8.932 -8.129 1.00 98.19 213 LYS A C 1
ATOM 1772 O O . LYS A 1 213 ? 12.013 -8.206 -7.586 1.00 98.19 213 LYS A O 1
ATOM 1777 N N . ILE A 1 214 ? 13.408 -8.654 -9.299 1.00 97.81 214 ILE A N 1
ATOM 1778 C CA . ILE A 1 214 ? 12.882 -7.701 -10.279 1.00 97.81 214 ILE A CA 1
ATOM 1779 C C . ILE A 1 214 ? 12.725 -8.486 -11.574 1.00 97.81 214 ILE A C 1
ATOM 1781 O O . ILE A 1 214 ? 13.708 -9.010 -12.085 1.00 97.81 214 ILE A O 1
ATOM 1785 N N . LEU A 1 215 ? 11.508 -8.589 -12.094 1.00 98.06 215 LEU A N 1
ATOM 1786 C CA . LEU A 1 215 ? 11.240 -9.245 -13.370 1.00 98.06 215 LEU A CA 1
ATOM 1787 C C . LEU A 1 215 ? 10.396 -8.320 -14.228 1.00 98.06 215 LEU A C 1
ATOM 1789 O O . LEU A 1 215 ? 9.257 -8.020 -13.881 1.00 98.06 215 LEU A O 1
ATOM 1793 N N . PHE A 1 216 ? 10.961 -7.875 -15.336 1.00 97.69 216 PHE A N 1
ATOM 1794 C CA . PHE A 1 216 ? 10.235 -7.213 -16.402 1.00 97.69 216 PHE A CA 1
ATOM 1795 C C . PHE A 1 216 ? 10.138 -8.161 -17.596 1.00 97.69 216 PHE A C 1
ATOM 1797 O O . PHE A 1 216 ? 11.145 -8.741 -17.999 1.00 97.69 216 PHE A O 1
ATOM 1804 N N . GLU A 1 217 ? 8.937 -8.300 -18.147 1.00 96.75 217 GLU A N 1
ATOM 1805 C CA . GLU A 1 217 ? 8.649 -9.140 -19.311 1.00 96.75 217 GLU A CA 1
ATOM 1806 C C . GLU A 1 217 ? 7.766 -8.372 -20.293 1.00 96.75 217 GLU A C 1
ATOM 1808 O O . GLU A 1 217 ? 6.719 -7.843 -19.924 1.00 96.75 217 GLU A O 1
ATOM 1813 N N . GLU A 1 218 ? 8.188 -8.334 -21.544 1.00 93.00 218 GLU A N 1
ATOM 1814 C CA . GLU A 1 218 ? 7.474 -7.896 -22.742 1.00 93.00 218 GLU A CA 1
ATOM 1815 C C . GLU A 1 218 ? 7.634 -9.022 -23.784 1.00 93.00 218 GLU A C 1
ATOM 1817 O O . GLU A 1 218 ? 8.482 -9.890 -23.603 1.00 93.00 218 GLU A O 1
ATOM 1822 N N . VAL A 1 219 ? 6.825 -9.051 -24.851 1.00 88.38 219 VAL A N 1
ATOM 1823 C CA . VAL A 1 219 ? 6.762 -10.172 -25.824 1.00 88.38 219 VAL A CA 1
ATOM 1824 C C . VAL A 1 219 ? 8.136 -10.724 -26.230 1.00 88.38 219 VAL A C 1
ATOM 1826 O O . VAL A 1 219 ? 8.311 -11.936 -26.288 1.00 88.38 219 VAL A O 1
ATOM 1829 N N . GLU A 1 220 ? 9.090 -9.833 -26.486 1.00 88.81 220 GLU A N 1
ATOM 1830 C CA . GLU A 1 220 ? 10.436 -10.150 -26.975 1.00 88.81 220 GLU A CA 1
ATOM 1831 C C . GLU A 1 220 ? 11.538 -9.785 -25.972 1.00 88.81 220 GLU A C 1
ATOM 1833 O O . GLU A 1 220 ? 12.706 -10.030 -26.240 1.00 88.81 220 GLU A O 1
ATOM 1838 N N . ASN A 1 221 ? 11.185 -9.199 -24.820 1.00 93.94 221 ASN A N 1
ATOM 1839 C CA . ASN A 1 221 ? 12.165 -8.662 -23.882 1.00 93.94 221 ASN A CA 1
ATOM 1840 C C . ASN A 1 221 ? 11.955 -9.209 -22.473 1.00 93.94 221 ASN A C 1
ATOM 1842 O O . ASN A 1 221 ? 10.867 -9.109 -21.902 1.00 93.94 221 ASN A O 1
ATOM 1846 N N . LYS A 1 222 ? 13.028 -9.692 -21.857 1.00 96.12 222 LYS A N 1
ATOM 1847 C CA . LYS A 1 222 ? 13.078 -10.110 -20.461 1.00 96.12 222 LYS A CA 1
ATOM 1848 C C . LYS A 1 222 ? 14.246 -9.433 -19.759 1.00 96.12 222 LYS A C 1
ATOM 1850 O O . LYS A 1 222 ? 15.396 -9.524 -20.179 1.00 96.12 222 LYS A O 1
ATOM 1855 N N . ILE A 1 223 ? 13.954 -8.785 -18.638 1.00 96.88 223 ILE A N 1
ATOM 1856 C CA . ILE A 1 223 ? 14.963 -8.225 -17.736 1.00 96.88 223 ILE A CA 1
ATOM 1857 C C . ILE A 1 223 ? 14.707 -8.814 -16.358 1.00 96.88 223 ILE A C 1
ATOM 1859 O O . ILE A 1 223 ? 13.690 -8.519 -15.725 1.00 96.88 223 ILE A O 1
ATOM 1863 N N . PHE A 1 224 ? 15.630 -9.640 -15.883 1.00 97.44 224 PHE A N 1
ATOM 1864 C CA . PHE A 1 224 ? 15.530 -10.294 -14.587 1.00 97.44 224 PHE A CA 1
ATOM 1865 C C . PHE A 1 224 ? 16.745 -9.963 -13.723 1.00 97.44 224 PHE A C 1
ATOM 1867 O O . PHE A 1 224 ? 17.889 -10.128 -14.139 1.00 97.44 224 PHE A O 1
ATOM 1874 N N . LEU A 1 225 ? 16.487 -9.464 -12.515 1.00 96.88 225 LEU A N 1
ATOM 1875 C CA . LEU A 1 225 ? 17.499 -9.223 -11.497 1.00 96.88 225 LEU A CA 1
ATOM 1876 C C . LEU A 1 225 ? 17.118 -9.962 -10.221 1.00 96.88 225 LEU A C 1
ATOM 1878 O O . LEU A 1 225 ? 15.976 -9.884 -9.756 1.00 96.88 225 LEU A O 1
ATOM 1882 N N . GLU A 1 226 ? 18.109 -10.605 -9.621 1.00 97.00 226 GLU A N 1
ATOM 1883 C CA . GLU A 1 226 ? 17.966 -11.335 -8.366 1.00 97.00 226 GLU A CA 1
ATOM 1884 C C . GLU A 1 226 ? 18.915 -10.761 -7.306 1.00 97.00 226 GLU A C 1
ATOM 1886 O O . GLU A 1 226 ? 20.076 -10.437 -7.588 1.00 97.00 226 GLU A O 1
ATOM 1891 N N . GLU A 1 227 ? 18.412 -10.641 -6.076 1.00 96.31 227 GLU A N 1
ATOM 1892 C CA . GLU A 1 227 ? 19.163 -10.186 -4.894 1.00 96.31 227 GLU A CA 1
ATOM 1893 C C . GLU A 1 227 ? 19.930 -8.858 -5.099 1.00 96.31 227 GLU A C 1
ATOM 1895 O O . GLU A 1 227 ? 21.135 -8.731 -4.834 1.00 96.31 227 GLU A O 1
ATOM 1900 N N . VAL A 1 228 ? 19.208 -7.826 -5.544 1.00 96.69 228 VAL A N 1
ATOM 1901 C CA . VAL A 1 228 ? 19.730 -6.458 -5.667 1.00 96.69 228 VAL A CA 1
ATOM 1902 C C . VAL A 1 228 ? 19.619 -5.748 -4.326 1.00 96.69 228 VAL A C 1
ATOM 1904 O O . VAL A 1 228 ? 18.522 -5.599 -3.792 1.00 96.69 228 VAL A O 1
ATOM 1907 N N . SER A 1 229 ? 20.723 -5.228 -3.795 1.00 96.44 229 SER A N 1
ATOM 1908 C CA . SER A 1 229 ? 20.685 -4.365 -2.611 1.00 96.44 229 SER A CA 1
ATOM 1909 C C . SER A 1 229 ? 21.082 -2.935 -2.950 1.00 96.44 229 SER A C 1
ATOM 1911 O O . SER A 1 229 ? 22.097 -2.680 -3.604 1.00 96.44 229 SER A O 1
ATOM 1913 N N . LEU A 1 230 ? 20.279 -1.989 -2.475 1.00 95.69 230 LEU A N 1
ATOM 1914 C CA . LEU A 1 230 ? 20.513 -0.561 -2.575 1.00 95.69 230 LEU A CA 1
ATOM 1915 C C . LEU A 1 230 ? 20.706 0.032 -1.178 1.00 95.69 230 LEU A C 1
ATOM 1917 O O . LEU A 1 230 ? 19.942 -0.243 -0.248 1.00 95.69 230 LEU A O 1
ATOM 1921 N N . ASN A 1 231 ? 21.699 0.902 -1.023 1.00 94.62 231 ASN A N 1
ATOM 1922 C CA . ASN A 1 231 ? 21.870 1.653 0.220 1.00 94.62 231 ASN A CA 1
ATOM 1923 C C . ASN A 1 231 ? 20.797 2.743 0.396 1.00 94.62 231 ASN A C 1
ATOM 1925 O O . ASN A 1 231 ? 19.970 2.987 -0.479 1.00 94.62 231 ASN A O 1
ATOM 1929 N N . LYS A 1 232 ? 20.864 3.471 1.518 1.00 93.06 232 LYS A N 1
ATOM 1930 C CA . LYS A 1 232 ? 19.961 4.591 1.847 1.00 93.06 232 LYS A CA 1
ATOM 1931 C C . LYS A 1 232 ? 19.885 5.713 0.797 1.00 93.06 232 LYS A C 1
ATOM 1933 O O . LYS A 1 232 ? 18.957 6.512 0.833 1.00 93.06 232 LYS A O 1
ATOM 1938 N N . ASN A 1 233 ? 20.857 5.790 -0.116 1.00 91.56 233 ASN A N 1
ATOM 1939 C CA . ASN A 1 233 ? 20.894 6.759 -1.214 1.00 91.56 233 ASN A CA 1
ATOM 1940 C C . ASN A 1 233 ? 20.401 6.155 -2.545 1.00 91.56 233 ASN A C 1
ATOM 1942 O O . ASN A 1 233 ? 20.519 6.799 -3.592 1.00 91.56 233 ASN A O 1
ATOM 1946 N N . PHE A 1 234 ? 19.865 4.931 -2.509 1.00 88.44 234 PHE A N 1
ATOM 1947 C CA . PHE A 1 234 ? 19.452 4.128 -3.659 1.00 88.44 234 PHE A CA 1
ATOM 1948 C C . PHE A 1 234 ? 20.584 3.840 -4.658 1.00 88.44 234 PHE A C 1
ATOM 1950 O O . PHE A 1 234 ? 20.338 3.736 -5.857 1.00 88.44 234 PHE A O 1
ATOM 1957 N N . LYS A 1 235 ? 21.834 3.740 -4.184 1.00 91.50 235 LYS A N 1
ATOM 1958 C CA . LYS A 1 235 ? 22.952 3.237 -4.999 1.00 91.50 235 LYS A CA 1
ATOM 1959 C C . LYS A 1 235 ? 23.097 1.733 -4.793 1.00 91.50 235 LYS A C 1
ATOM 1961 O O . LYS A 1 235 ? 22.949 1.276 -3.659 1.00 91.50 235 LYS A O 1
ATOM 1966 N N . ILE A 1 236 ? 23.404 1.007 -5.866 1.00 91.75 236 ILE A N 1
ATOM 1967 C CA . ILE A 1 236 ? 23.630 -0.441 -5.836 1.00 91.75 236 ILE A CA 1
ATOM 1968 C C . ILE A 1 236 ? 24.867 -0.735 -4.985 1.00 91.75 236 ILE A C 1
ATOM 1970 O O . ILE A 1 236 ? 25.938 -0.185 -5.229 1.00 91.75 236 ILE A O 1
ATOM 1974 N N . ASN A 1 237 ? 24.691 -1.588 -3.980 1.00 92.38 237 ASN A N 1
ATOM 1975 C CA . ASN A 1 237 ? 25.765 -2.145 -3.163 1.00 92.38 237 ASN A CA 1
ATOM 1976 C C . ASN A 1 237 ? 26.092 -3.587 -3.576 1.00 92.38 237 ASN A C 1
ATOM 1978 O O . ASN A 1 237 ? 27.229 -4.018 -3.429 1.00 92.38 237 ASN A O 1
ATOM 1982 N N . HIS A 1 238 ? 25.088 -4.335 -4.038 1.00 94.94 238 HIS A N 1
ATOM 1983 C CA . HIS A 1 238 ? 25.204 -5.745 -4.403 1.00 94.94 238 HIS A CA 1
ATOM 1984 C C . HIS A 1 238 ? 24.174 -6.098 -5.476 1.00 94.94 238 HIS A C 1
ATOM 1986 O O . HIS A 1 238 ? 23.056 -5.577 -5.443 1.00 94.94 238 HIS A O 1
ATOM 1992 N N . LEU A 1 239 ? 24.556 -6.998 -6.376 1.00 94.69 239 LEU A N 1
ATOM 1993 C CA . LEU A 1 239 ? 23.727 -7.624 -7.400 1.00 94.69 239 LEU A CA 1
ATOM 1994 C C . LEU A 1 239 ? 24.243 -9.056 -7.568 1.00 94.69 239 LEU A C 1
ATOM 1996 O O . LEU A 1 239 ? 25.425 -9.222 -7.863 1.00 94.69 239 LEU A O 1
ATOM 2000 N N . LYS A 1 240 ? 23.389 -10.065 -7.358 1.00 96.31 240 LYS A N 1
ATOM 2001 C CA . LYS A 1 240 ? 23.783 -11.476 -7.497 1.00 96.31 240 LYS A CA 1
ATOM 2002 C C . LYS A 1 240 ? 23.668 -11.959 -8.934 1.00 96.31 240 LYS A C 1
ATOM 2004 O O . LYS A 1 240 ? 24.624 -12.516 -9.461 1.00 96.31 240 LYS A O 1
ATOM 2009 N N . ASN A 1 241 ? 22.495 -11.769 -9.537 1.00 94.94 241 ASN A N 1
ATOM 2010 C CA . ASN A 1 241 ? 22.197 -12.252 -10.880 1.00 94.94 241 ASN A CA 1
ATOM 2011 C C . ASN A 1 241 ? 21.523 -11.164 -11.720 1.00 94.94 241 ASN A C 1
ATOM 2013 O O . ASN A 1 241 ? 20.713 -10.382 -11.210 1.00 94.94 241 ASN A O 1
ATOM 2017 N N . LEU A 1 242 ? 21.869 -11.149 -13.004 1.00 94.94 242 LEU A N 1
ATOM 2018 C CA . LEU A 1 242 ? 21.302 -10.304 -14.044 1.00 94.94 242 LEU A CA 1
ATOM 2019 C C . LEU A 1 242 ? 21.154 -11.150 -15.311 1.00 94.94 242 LEU A C 1
ATOM 2021 O O . LEU A 1 242 ? 22.153 -11.554 -15.901 1.00 94.94 242 LEU A O 1
ATOM 2025 N N . GLU A 1 243 ? 19.917 -11.362 -15.743 1.00 95.50 243 GLU A N 1
ATOM 2026 C CA . GLU A 1 243 ? 19.583 -11.987 -17.023 1.00 95.50 243 GLU A CA 1
ATOM 2027 C C . GLU A 1 243 ? 18.893 -10.954 -17.912 1.00 95.50 243 GLU A C 1
ATOM 2029 O O . GLU A 1 243 ? 17.935 -10.294 -17.494 1.00 95.50 243 GLU A O 1
ATOM 2034 N N . LEU A 1 244 ? 19.399 -10.816 -19.134 1.00 95.06 244 LEU A N 1
ATOM 2035 C CA . LEU A 1 244 ? 18.901 -9.886 -20.136 1.00 95.06 244 LEU A CA 1
ATOM 2036 C C . LEU A 1 244 ? 18.647 -10.650 -21.431 1.00 95.06 244 LEU A C 1
ATOM 2038 O O . LEU A 1 244 ? 19.571 -11.239 -21.987 1.00 95.06 244 LEU A O 1
ATOM 2042 N N . ASP A 1 245 ? 17.412 -10.592 -21.899 1.00 93.06 245 ASP A N 1
ATOM 2043 C CA . ASP A 1 245 ? 17.009 -10.952 -23.252 1.00 93.06 245 ASP A CA 1
ATOM 2044 C C . ASP A 1 245 ? 16.355 -9.694 -23.824 1.00 93.06 245 ASP A C 1
ATOM 2046 O O . ASP A 1 245 ? 15.271 -9.318 -23.389 1.00 93.06 245 ASP A O 1
ATOM 2050 N N . ILE A 1 246 ? 17.087 -8.922 -24.626 1.00 88.38 246 ILE A N 1
ATOM 2051 C CA . ILE A 1 246 ? 16.619 -7.637 -25.159 1.00 88.38 246 ILE A CA 1
ATOM 2052 C C . ILE A 1 246 ? 16.898 -7.639 -26.658 1.00 88.38 246 ILE A C 1
ATOM 2054 O O . ILE A 1 246 ? 18.058 -7.794 -27.053 1.00 88.38 246 ILE A O 1
ATOM 2058 N N . LEU A 1 247 ? 15.845 -7.458 -27.455 1.00 77.44 247 LEU A N 1
ATOM 2059 C CA . LEU A 1 247 ? 15.869 -7.451 -28.919 1.00 77.44 247 LEU A CA 1
ATOM 2060 C C . LEU A 1 247 ? 15.705 -6.036 -29.494 1.00 77.44 247 LEU A C 1
ATOM 2062 O O . LEU A 1 247 ? 14.959 -5.214 -28.908 1.00 77.44 247 LEU A O 1
#

Solvent-accessible surface area (backbone atoms only — not comparable to full-atom values): 12385 Å² total; per-residue (Å²): 89,79,50,80,56,95,57,35,40,39,41,32,68,47,73,50,70,55,96,88,42,61,37,37,25,65,40,39,42,36,37,58,65,91,68,34,32,43,38,37,33,44,45,32,32,62,76,43,79,50,71,61,70,63,51,23,77,78,51,71,64,81,48,60,83,72,34,63,42,74,34,22,34,26,36,49,26,42,40,33,34,34,36,34,89,83,74,45,78,43,74,50,32,40,40,34,43,34,44,32,54,32,32,36,39,47,49,92,47,76,67,53,33,65,32,26,74,70,52,75,39,44,39,38,38,34,60,27,48,32,44,38,39,35,46,83,88,30,41,35,38,38,37,38,32,37,39,26,43,72,91,41,58,33,39,41,38,40,40,38,35,37,52,102,66,24,38,39,40,40,36,42,30,45,40,28,38,53,44,41,38,42,72,94,73,74,41,71,48,56,62,69,43,63,27,40,39,38,40,30,32,36,42,37,73,83,52,27,39,36,30,57,35,39,39,37,42,37,96,71,31,38,43,37,38,32,50,35,31,24,41,70,84,69,45,81,76,44,70,75,47,78,49,78,42,80,121

Secondary structure (DSSP, 8-state):
-EEEETTEEEEEEEEEEETTEEEEEEEEEEEE-SSEEEEEEEEEEEEEEE-TTHHHHHHTTTTTT--EEEEEEEEEEEEEEEEETT--EEEEEEEEEEEEEEEEEE---HHHHHHSTT--SEEEEEEEEEEEEEETTEEEEEEEEEEEETTEEEEEEEEEEEETTEEEEEEEEE-SSS-EEEGGGTEEEPTT--EEEEEEEEE-TTS-EEEEEEEEEETTEEEEEEEEEE-TTS-EEE--EEEEE--